Protein AF-Q2QRU5-F1 (afdb_monomer)

Secondary structure (DSSP, 8-state):
----------------------------------------GGGG--HHHH------TTS--HHHHHHHHHHHHTT-HHHHHHHT-TT--HHHHHHHHHHHHHHHHHHHHHHHHHHHHH---TTS-HHHHHHHHHHHHHHHHTTT----HHHHHHHHHHTS-GGGHHHHHHHHT-SS---HHHHHHHHHHHHHHHHHHHHHHHHHHHHHHHHHSS---EEEE-S-TTT-SHHHHHHHHHHTPEEEEPPTT-GGGGHHHHHHHHHHHHHHHHHHHHTT--GGGHHHHHHHH-

Radius of gyration: 35.75 Å; Cα contacts (8 Å, |Δi|>4): 164; chains: 1; bounding box: 103×83×97 Å

Solvent-accessible surface area (backbone atoms only — not comparable to full-atom values): 18119 Å² total; per-residue (Å²): 135,85,84,81,90,88,89,80,88,81,88,83,85,84,89,83,88,85,90,83,85,90,84,88,82,92,72,90,79,76,86,77,71,79,72,76,79,82,70,59,84,75,76,82,62,64,66,71,85,71,42,94,65,81,92,49,98,90,52,97,49,59,70,61,45,49,53,47,50,50,64,58,28,69,78,37,68,80,52,39,62,67,71,64,53,88,88,68,49,78,64,58,51,47,49,55,50,49,51,56,52,53,67,51,45,60,64,48,51,53,49,53,48,50,50,51,74,67,46,60,34,74,90,54,54,62,67,59,37,55,48,51,56,49,51,49,51,51,60,39,43,79,70,75,46,83,77,54,69,69,59,54,46,50,40,55,52,73,18,48,43,75,91,47,43,74,57,44,51,51,56,70,68,39,95,58,86,62,51,66,67,52,48,50,49,56,51,42,53,48,52,55,45,52,72,40,47,58,59,55,48,55,52,49,56,54,48,48,32,68,73,70,72,46,82,66,59,64,47,78,45,65,71,52,71,71,67,73,38,73,66,50,50,53,52,29,61,75,64,66,25,44,80,42,66,42,64,87,94,43,69,73,80,50,43,68,60,54,50,49,53,51,48,52,52,51,50,51,54,49,51,31,59,74,67,73,45,66,77,86,48,49,67,60,53,47,66,72,75,108

pLDDT: mean 72.09, std 20.19, range [23.02, 95.06]

Sequence (290 aa):
MSTGSTRFSMTSGSTASTSSGSSLTSAASTGESIGAIFVNPYAAINVKTHIPITLELKHPNFTKWKAFFISMCSKFDAILDIAMEPEQTSRDLWLAIDDLFHVTKEPRVIYLSHEFHSMTQGNLSIADYCHKVKTAVGALLDFSHPVPESQLILNLQSGLNPRFSSTADHIAGAPILSSFTSACNTLLLKELRIANDHKRLVESVAYDKTLFGLPIKCFQADNGTEFANQATNSFFASHITMLRLSCPYTSRQNGKAECMLRTINNSICTLLIQAYMPTSYQAEALATAT

Foldseek 3Di:
DDDDDDDDDDDYDDDDDDDDDDDDDDDDDDDDDPPDPPQPPCLPDDVCVQQVDDDDPVDPCVVVSLVSVCVVCVVPPVLVVLSPDPPDDPVSNVVVVVVVVVVNLVVSLVVLVVVLQPAACPPPQLVVSLVVNVVSQVVNVVSVDNDDQVSSLVSSLVRYDPLCVVVNVVCVPDPDNDGSVRSSVSSNVVVVCLVCVLVVVVVVQVVCCVVVVDHAAEDEDEPRVSCVDPSNVVVCVVSNYHYHYDDPPCCVVCVVVVVVVVVQLVVLVVVCVVVVHDCVCSVVSSVVVD

Nearest PDB structures (foldseek):
  6puw-assembly1_A-2  TM=6.884E-01  e=6.232E-02  Saccharolobus solfataricus P2
  8fnd-assembly1_G  TM=6.940E-01  e=7.245E-02  Homo sapiens
  8w2r-assembly1_I  TM=6.906E-01  e=7.245E-02  Human immunodeficiency virus 1
  8fnj-assembly1_G  TM=6.501E-01  e=5.927E-02  Homo sapiens
  6put-assembly1_A-2  TM=6.934E-01  e=1.030E-01  Saccharolobus solfataricus P2

InterPro domains:
  IPR001584 Integrase, catalytic core [PS50994] (144-290)
  IPR012337 Ribonuclease H-like superfamily [SSF53098] (209-289)
  IPR036397 Ribonuclease H superfamily [G3DSA:3.30.420.10] (174-290)

Structure (mmCIF, N/CA/C/O backbone):
data_AF-Q2QRU5-F1
#
_entry.id   AF-Q2QRU5-F1
#
loop_
_atom_site.group_PDB
_atom_site.id
_atom_site.type_symbol
_atom_site.label_atom_id
_atom_site.label_alt_id
_atom_site.label_comp_id
_atom_site.label_asym_id
_atom_site.label_entity_id
_atom_site.label_seq_id
_atom_site.pdbx_PDB_ins_code
_atom_site.Cartn_x
_atom_site.Cartn_y
_atom_site.Cartn_z
_atom_site.occupancy
_atom_site.B_iso_or_equiv
_atom_site.auth_seq_id
_atom_site.auth_comp_id
_atom_site.auth_asym_id
_atom_site.auth_atom_id
_atom_site.pdbx_PDB_model_num
ATOM 1 N N . MET A 1 1 ? 60.559 -52.818 42.172 1.00 41.16 1 MET A N 1
ATOM 2 C CA . MET A 1 1 ? 60.165 -51.721 43.084 1.00 41.16 1 MET A CA 1
ATOM 3 C C . MET A 1 1 ? 58.641 -51.811 43.192 1.00 41.16 1 MET A C 1
ATOM 5 O O . MET A 1 1 ? 57.978 -51.389 42.264 1.00 41.16 1 MET A O 1
ATOM 9 N N . SER A 1 2 ? 58.057 -52.692 44.021 1.00 25.56 2 SER A N 1
ATOM 10 C CA . SER A 1 2 ? 57.818 -52.549 45.481 1.00 25.56 2 SER A CA 1
ATOM 11 C C . SER A 1 2 ? 57.315 -51.134 45.793 1.00 25.56 2 SER A C 1
ATOM 13 O O . SER A 1 2 ? 58.065 -50.206 45.520 1.00 25.56 2 SER A O 1
ATOM 15 N N . THR A 1 3 ? 56.091 -50.861 46.248 1.00 33.59 3 THR A N 1
ATOM 16 C CA . THR A 1 3 ? 55.176 -51.500 47.225 1.00 33.59 3 THR A CA 1
ATOM 17 C C . THR A 1 3 ? 53.717 -51.109 46.857 1.00 33.59 3 THR A C 1
ATOM 19 O O . THR A 1 3 ? 53.518 -50.139 46.140 1.00 33.59 3 THR A O 1
ATOM 22 N N . GLY A 1 4 ? 52.611 -51.766 47.220 1.00 27.19 4 GLY A N 1
ATOM 23 C CA . GLY A 1 4 ? 52.344 -52.759 48.254 1.00 27.19 4 GLY A CA 1
ATOM 24 C C . GLY A 1 4 ? 51.490 -52.177 49.393 1.00 27.19 4 GLY A C 1
ATOM 25 O O . GLY A 1 4 ? 52.058 -51.554 50.277 1.00 27.19 4 GLY A O 1
ATOM 26 N N . SER A 1 5 ? 50.186 -52.513 49.403 1.00 26.44 5 SER A N 1
ATOM 27 C CA . SER A 1 5 ? 49.299 -52.664 50.586 1.00 26.44 5 SER A CA 1
ATOM 28 C C . SER A 1 5 ? 48.871 -51.387 51.357 1.00 26.44 5 SER A C 1
ATOM 30 O O . SER A 1 5 ? 49.668 -50.498 51.596 1.00 26.44 5 SER A O 1
ATOM 32 N N . THR A 1 6 ? 47.631 -51.210 51.839 1.00 29.94 6 THR A N 1
ATOM 33 C CA . THR A 1 6 ? 46.884 -52.149 52.697 1.00 29.94 6 THR A CA 1
ATOM 34 C C . THR A 1 6 ? 45.360 -51.906 52.683 1.00 29.94 6 THR A C 1
ATOM 36 O O . THR A 1 6 ? 44.866 -50.796 52.523 1.00 29.94 6 THR A O 1
ATOM 39 N N . ARG A 1 7 ? 44.664 -53.029 52.859 1.00 25.89 7 ARG A N 1
ATOM 40 C CA . ARG A 1 7 ? 43.236 -53.387 52.875 1.00 25.89 7 ARG A CA 1
ATOM 41 C C . ARG A 1 7 ? 42.553 -53.080 54.227 1.00 25.89 7 ARG A C 1
ATOM 43 O O . ARG A 1 7 ? 43.262 -52.954 55.213 1.00 25.89 7 ARG A O 1
ATOM 50 N N . PHE A 1 8 ? 41.211 -53.089 54.254 1.00 25.02 8 PHE A N 1
ATOM 51 C CA . PHE A 1 8 ? 40.267 -53.770 55.192 1.00 25.02 8 PHE A CA 1
ATOM 52 C C . PHE A 1 8 ? 38.938 -52.971 55.267 1.00 25.02 8 PHE A C 1
ATOM 54 O O . PHE A 1 8 ? 38.972 -51.780 55.535 1.00 25.02 8 PHE A O 1
ATOM 61 N N . SER A 1 9 ? 37.800 -53.496 54.766 1.00 23.83 9 SER A N 1
ATOM 62 C CA . SER A 1 9 ? 36.797 -54.367 55.448 1.00 23.83 9 SER A CA 1
ATOM 63 C C . SER A 1 9 ? 36.060 -53.617 56.577 1.00 23.83 9 SER A C 1
ATOM 65 O O . SER A 1 9 ? 36.695 -52.875 57.302 1.00 23.83 9 SER A O 1
ATOM 67 N N . MET A 1 10 ? 34.771 -53.760 56.883 1.00 23.97 10 MET A N 1
ATOM 68 C CA . MET A 1 10 ? 33.653 -54.591 56.435 1.00 23.97 10 MET A CA 1
ATOM 69 C C . MET A 1 10 ? 32.408 -54.094 57.227 1.00 23.97 10 MET A C 1
ATOM 71 O O . MET A 1 10 ? 32.563 -53.519 58.299 1.00 23.97 10 MET A O 1
ATOM 75 N N . THR A 1 11 ? 31.202 -54.447 56.762 1.00 24.47 11 THR A N 1
ATOM 76 C CA . THR A 1 11 ? 30.003 -54.817 57.564 1.00 24.47 11 THR A CA 1
ATOM 77 C C . THR A 1 11 ? 29.119 -53.783 58.307 1.00 24.47 11 THR A C 1
ATOM 79 O O . THR A 1 11 ? 29.564 -53.062 59.188 1.00 24.47 11 THR A O 1
ATOM 82 N N . SER A 1 12 ? 27.806 -53.937 58.037 1.00 25.47 12 SER A N 1
ATOM 83 C CA . SER A 1 12 ? 26.653 -53.945 58.971 1.00 25.47 12 SER A CA 1
ATOM 84 C C . SER A 1 12 ? 25.846 -52.669 59.260 1.00 25.47 12 SER A C 1
ATOM 86 O O . SER A 1 12 ? 26.307 -51.765 59.936 1.00 25.47 12 SER A O 1
ATOM 88 N N . GLY A 1 13 ? 24.546 -52.745 58.930 1.00 23.02 13 GLY A N 1
ATOM 89 C CA . GLY A 1 13 ? 23.510 -52.843 59.971 1.00 23.02 13 GLY A CA 1
ATOM 90 C C . GLY A 1 13 ? 22.699 -51.591 60.344 1.00 23.02 13 GLY A C 1
ATOM 91 O O . GLY A 1 13 ? 23.168 -50.745 61.085 1.00 23.02 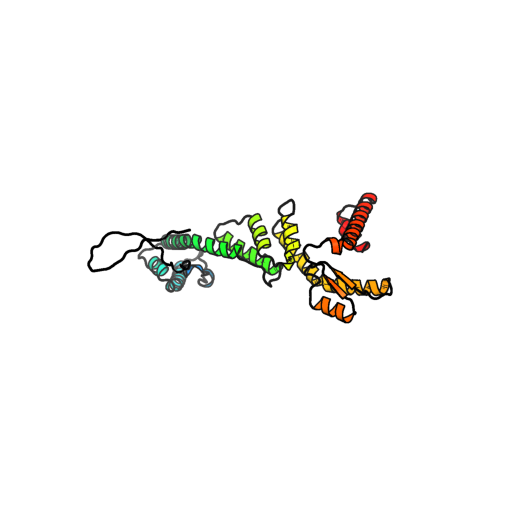13 GLY A O 1
ATOM 92 N N . SER A 1 14 ? 21.412 -51.639 59.974 1.00 24.41 14 SER A N 1
ATOM 93 C CA . SER A 1 14 ? 20.250 -51.365 60.845 1.00 24.41 14 SER A CA 1
ATOM 94 C C . SER A 1 14 ? 19.785 -49.925 61.170 1.00 24.41 14 SER A C 1
ATOM 96 O O . SER A 1 14 ? 20.397 -49.189 61.926 1.00 24.41 14 SER A O 1
ATOM 98 N N . THR A 1 15 ? 18.557 -49.660 60.694 1.00 25.19 15 THR A N 1
ATOM 99 C CA . THR A 1 15 ? 17.359 -49.135 61.402 1.00 25.19 15 THR A CA 1
ATOM 100 C C . THR A 1 15 ? 17.303 -47.731 62.039 1.00 25.19 15 THR A C 1
ATOM 102 O O . THR A 1 15 ? 18.061 -47.402 62.938 1.00 25.19 15 THR A O 1
ATOM 105 N N . ALA A 1 16 ? 16.176 -47.072 61.711 1.00 25.52 16 ALA A N 1
ATOM 106 C CA . ALA A 1 16 ? 15.299 -46.238 62.553 1.00 25.52 16 ALA A CA 1
ATOM 107 C C . ALA A 1 16 ? 15.548 -44.713 62.673 1.00 25.52 16 ALA A C 1
ATOM 109 O O . ALA A 1 16 ? 16.354 -44.233 63.456 1.00 25.52 16 ALA A O 1
ATOM 110 N N . SER A 1 17 ? 14.708 -43.979 61.923 1.00 25.20 17 SER A N 1
ATOM 111 C CA . SER A 1 17 ? 13.893 -42.807 62.312 1.00 25.20 17 SER A CA 1
ATOM 112 C C . SER A 1 17 ? 14.466 -41.734 63.249 1.00 25.20 17 SER A C 1
ATOM 114 O O . SER A 1 17 ? 14.562 -41.972 64.447 1.00 25.20 17 SER A O 1
ATOM 116 N N . THR A 1 18 ? 14.571 -40.484 62.774 1.00 26.27 18 THR A N 1
ATOM 117 C CA . THR A 1 18 ? 13.730 -39.356 63.250 1.00 26.27 18 THR A CA 1
ATOM 118 C C . THR A 1 18 ? 13.867 -38.118 62.352 1.00 26.27 18 THR A C 1
ATOM 120 O O . THR A 1 18 ? 14.904 -37.853 61.756 1.00 26.27 18 THR A O 1
ATOM 123 N N . SER A 1 19 ? 12.760 -37.393 62.243 1.00 27.14 19 SER A N 1
ATOM 124 C CA . SER A 1 19 ? 12.476 -36.167 61.492 1.00 27.14 19 SER A CA 1
ATOM 125 C C . SER A 1 19 ? 13.246 -34.919 61.944 1.00 27.14 19 SER A C 1
ATOM 127 O O . SER A 1 19 ? 13.401 -34.735 63.150 1.00 27.14 19 SER A O 1
ATOM 129 N N . SER A 1 20 ? 13.562 -34.002 61.010 1.00 27.55 20 SER A N 1
ATOM 130 C CA . SER A 1 20 ? 13.169 -32.565 61.031 1.00 27.55 20 SER A CA 1
ATOM 131 C C . SER A 1 20 ? 13.811 -31.737 59.893 1.00 27.55 20 SER A C 1
ATOM 133 O O . SER A 1 20 ? 15.022 -31.772 59.730 1.00 27.55 20 SER A O 1
ATOM 135 N N . GLY A 1 21 ? 12.982 -30.951 59.181 1.00 25.58 21 GLY A N 1
ATOM 136 C CA . GLY A 1 21 ? 13.304 -29.655 58.532 1.00 25.58 21 GLY A CA 1
ATOM 137 C C . GLY A 1 21 ? 14.176 -29.663 57.262 1.00 25.58 21 GLY A C 1
ATOM 138 O O . GLY A 1 21 ? 15.392 -29.704 57.345 1.00 25.58 21 GLY A O 1
ATOM 139 N N . SER A 1 22 ? 13.599 -29.707 56.053 1.00 26.59 22 SER A N 1
ATOM 140 C CA . SER A 1 22 ? 13.142 -28.562 55.224 1.00 26.59 22 SER A CA 1
ATOM 141 C C . SER A 1 22 ? 14.245 -27.819 54.447 1.00 26.59 22 SER A C 1
ATOM 143 O O . SER A 1 22 ? 14.970 -27.019 55.034 1.00 26.59 22 SER A O 1
ATOM 145 N N . SER A 1 23 ? 14.277 -27.968 53.111 1.00 24.92 23 SER A N 1
ATOM 146 C CA . SER A 1 23 ? 13.889 -26.894 52.164 1.00 24.92 23 SER A CA 1
ATOM 147 C C . SER A 1 23 ? 14.215 -27.214 50.691 1.00 24.92 23 SER A C 1
ATOM 149 O O . SER A 1 23 ? 15.372 -27.335 50.310 1.00 24.92 23 SER A O 1
ATOM 151 N N . LEU A 1 24 ? 13.140 -27.254 49.892 1.00 25.91 24 LEU A N 1
ATOM 152 C CA . LEU A 1 24 ? 12.974 -26.678 48.545 1.00 25.91 24 LEU A CA 1
ATOM 153 C C . LEU A 1 24 ? 13.863 -27.184 47.389 1.00 25.91 24 LEU A C 1
ATOM 155 O O . LEU A 1 24 ? 14.863 -26.571 47.026 1.00 25.91 24 LEU A O 1
ATOM 159 N N . THR A 1 25 ? 13.371 -28.216 46.696 1.00 26.38 25 THR A N 1
ATOM 160 C CA . THR A 1 25 ? 13.599 -28.438 45.260 1.00 26.38 25 THR A CA 1
ATOM 161 C C . THR A 1 25 ? 12.367 -27.976 44.474 1.00 26.38 25 THR A C 1
ATOM 163 O O . THR A 1 25 ? 11.233 -28.346 44.778 1.00 26.38 25 THR A O 1
ATOM 166 N N . SER A 1 26 ? 12.591 -27.112 43.486 1.00 29.50 26 SER A N 1
ATOM 167 C CA . SER A 1 26 ? 11.586 -26.506 42.612 1.00 29.50 26 SER A CA 1
ATOM 168 C C . SER A 1 26 ? 11.045 -27.519 41.601 1.00 29.50 26 SER A C 1
ATOM 170 O O . SER A 1 26 ? 11.736 -27.941 40.674 1.00 29.50 26 SER A O 1
ATOM 172 N N . ALA A 1 27 ? 9.784 -27.901 41.793 1.00 26.41 27 ALA A N 1
ATOM 173 C CA . ALA A 1 27 ? 8.993 -28.654 40.834 1.00 26.41 27 ALA A CA 1
ATOM 174 C C . ALA A 1 27 ? 8.295 -27.706 39.846 1.00 26.41 27 ALA A C 1
ATOM 176 O O . ALA A 1 27 ? 7.938 -26.578 40.180 1.00 26.41 27 ALA A O 1
ATOM 177 N N . ALA A 1 28 ? 8.125 -28.209 38.627 1.00 32.22 28 ALA A N 1
ATOM 178 C CA . ALA A 1 28 ? 7.493 -27.573 37.484 1.00 32.22 28 ALA A CA 1
ATOM 179 C C . ALA A 1 28 ? 6.176 -26.845 37.813 1.00 32.22 28 ALA A C 1
ATOM 181 O O . ALA A 1 28 ? 5.248 -27.446 38.352 1.00 32.22 28 ALA A O 1
ATOM 182 N N . SER A 1 29 ? 6.069 -25.582 37.393 1.00 28.03 29 SER A N 1
ATOM 183 C CA . SER A 1 29 ? 4.803 -24.854 37.313 1.00 28.03 29 SER A CA 1
ATOM 184 C C . SER A 1 29 ? 4.362 -24.754 35.853 1.00 28.03 29 SER A C 1
ATOM 186 O O . SER A 1 29 ? 4.960 -24.062 35.030 1.00 28.03 29 SER A O 1
ATOM 188 N N . THR A 1 30 ? 3.325 -25.533 35.569 1.00 29.25 30 THR A N 1
ATOM 189 C CA . THR A 1 30 ? 2.215 -25.255 34.654 1.00 29.25 30 THR A CA 1
ATOM 190 C C . THR A 1 30 ? 2.150 -23.826 34.119 1.00 29.25 30 THR A C 1
ATOM 192 O O . THR A 1 30 ? 2.153 -22.871 34.889 1.00 29.25 30 THR A O 1
ATOM 195 N N . GLY A 1 31 ? 2.014 -23.704 32.797 1.00 29.66 31 GLY A N 1
ATOM 196 C CA . GLY A 1 31 ? 1.685 -22.448 32.139 1.00 29.66 31 GLY A CA 1
ATOM 197 C C . GLY A 1 31 ? 0.374 -21.883 32.676 1.00 29.66 31 GLY A C 1
ATOM 198 O O . GLY A 1 31 ? -0.695 -22.448 32.447 1.00 29.66 31 GLY A O 1
ATOM 199 N N . GLU A 1 32 ? 0.474 -20.767 33.388 1.00 26.69 32 GLU A N 1
ATOM 200 C CA . GLU A 1 32 ? -0.651 -19.897 33.695 1.00 26.69 32 GLU A CA 1
ATOM 201 C C . GLU A 1 32 ? -1.162 -19.298 32.387 1.00 26.69 32 GLU A C 1
ATOM 203 O O . GLU A 1 32 ? -0.502 -18.489 31.732 1.00 26.69 32 GLU A O 1
ATOM 208 N N . SER A 1 33 ? -2.355 -19.735 31.981 1.00 29.84 33 SER A N 1
ATOM 209 C CA . SER A 1 33 ? -3.144 -19.031 30.985 1.00 29.84 33 SER A CA 1
ATOM 210 C C . SER A 1 33 ? -3.351 -17.608 31.489 1.00 29.84 33 SER A C 1
ATOM 212 O O . SER A 1 33 ? -3.988 -17.414 32.526 1.00 29.84 33 SER A O 1
ATOM 214 N N . ILE A 1 34 ? -2.822 -16.624 30.764 1.00 32.34 34 ILE A N 1
ATOM 215 C CA . ILE A 1 34 ? -3.176 -15.219 30.953 1.00 32.34 34 ILE A CA 1
ATOM 216 C C . ILE A 1 34 ? -4.704 -15.165 30.937 1.00 32.34 34 ILE A C 1
ATOM 218 O O . ILE A 1 34 ? -5.326 -15.538 29.940 1.00 32.34 34 ILE A O 1
ATOM 222 N N . GLY A 1 35 ? -5.291 -14.811 32.083 1.00 33.16 35 GLY A N 1
ATOM 223 C CA . GLY A 1 35 ? -6.732 -14.794 32.277 1.00 33.16 35 GLY A CA 1
ATOM 224 C C . GLY A 1 35 ? -7.388 -14.034 31.135 1.00 33.16 35 GLY A C 1
ATOM 225 O O . GLY A 1 35 ? -7.003 -12.904 30.835 1.00 33.16 35 GLY A O 1
ATOM 226 N N . ALA A 1 36 ? -8.350 -14.678 30.474 1.00 32.09 36 ALA A N 1
ATOM 227 C CA . ALA A 1 36 ? -9.195 -14.015 29.500 1.00 32.09 36 ALA A CA 1
ATOM 228 C C . ALA A 1 36 ? -9.752 -12.750 30.160 1.00 32.09 36 ALA A C 1
ATOM 230 O O . ALA A 1 36 ? -10.429 -12.834 31.186 1.00 32.09 36 ALA A O 1
ATOM 231 N N . ILE A 1 37 ? -9.418 -11.582 29.607 1.00 40.41 37 ILE A N 1
ATOM 232 C CA . ILE A 1 37 ? -9.989 -10.307 30.036 1.00 40.41 37 ILE A CA 1
ATOM 233 C C . ILE A 1 37 ? -11.503 -10.489 29.947 1.00 40.41 37 ILE A C 1
ATOM 235 O O . ILE A 1 37 ? -12.040 -10.685 28.857 1.00 40.41 37 ILE A O 1
ATOM 239 N N . PHE A 1 38 ? -12.182 -10.505 31.096 1.00 40.50 38 PHE A N 1
ATOM 240 C CA . PHE A 1 38 ? -13.634 -10.597 31.154 1.00 40.50 38 PHE A CA 1
ATOM 241 C C . PHE A 1 38 ? -14.197 -9.284 30.610 1.00 40.50 38 PHE A C 1
ATOM 243 O O . PHE A 1 38 ? -14.379 -8.301 31.327 1.00 40.50 38 PHE A O 1
ATOM 250 N N . VAL A 1 39 ? -14.394 -9.245 29.295 1.00 43.59 39 VAL A N 1
ATOM 251 C CA . VAL A 1 39 ? -15.076 -8.152 28.619 1.00 43.59 39 VAL A CA 1
ATOM 252 C C . VAL A 1 39 ? -16.552 -8.302 28.953 1.00 43.59 39 VAL A C 1
ATOM 254 O O . VAL A 1 39 ? -17.198 -9.272 28.562 1.00 43.59 39 VAL A O 1
ATOM 257 N N . ASN A 1 40 ? -17.071 -7.349 29.718 1.00 51.72 40 ASN A N 1
ATOM 258 C CA . ASN A 1 40 ? -18.463 -7.345 30.137 1.00 51.72 40 ASN A CA 1
ATOM 259 C C . ASN A 1 40 ? -19.382 -7.435 28.895 1.00 51.72 40 ASN A C 1
ATOM 261 O O . ASN A 1 40 ? -19.178 -6.641 27.977 1.00 51.72 40 ASN A O 1
ATOM 265 N N . PRO A 1 41 ? -20.365 -8.356 28.796 1.00 53.28 41 PRO A N 1
ATOM 266 C CA . PRO A 1 41 ? -21.116 -8.628 27.557 1.00 53.28 41 PRO A CA 1
ATOM 267 C C . PRO A 1 41 ? -21.843 -7.415 26.952 1.00 53.28 41 PRO A C 1
ATOM 269 O O . PRO A 1 41 ? -22.105 -7.378 25.751 1.00 53.28 41 PRO A O 1
ATOM 272 N N . TYR A 1 42 ? -22.111 -6.381 27.747 1.00 56.09 42 TYR A N 1
ATOM 273 C CA . TYR A 1 42 ? -22.665 -5.104 27.287 1.00 56.09 42 TYR A CA 1
ATOM 274 C C . TYR A 1 42 ? -21.644 -4.198 26.565 1.00 56.09 42 TYR A C 1
ATOM 276 O O . TYR A 1 42 ? -22.016 -3.165 26.003 1.00 56.09 42 TYR A O 1
ATOM 284 N N . ALA A 1 43 ? -20.360 -4.576 26.535 1.00 50.16 43 ALA A N 1
ATOM 285 C CA . ALA A 1 43 ? -19.272 -3.836 25.896 1.00 50.16 43 ALA A CA 1
ATOM 286 C C . ALA A 1 43 ? -19.383 -3.749 24.363 1.00 50.16 43 ALA A C 1
ATOM 288 O O . ALA A 1 43 ? -18.922 -2.776 23.770 1.00 50.16 43 ALA A O 1
ATOM 289 N N . ALA A 1 44 ? -20.018 -4.740 23.731 1.00 52.62 44 ALA A N 1
ATOM 290 C CA . ALA A 1 44 ? -20.079 -4.896 22.274 1.00 52.62 44 ALA A CA 1
ATOM 291 C C . ALA A 1 44 ? -21.368 -4.346 21.628 1.00 52.62 44 ALA A C 1
ATOM 293 O O . ALA A 1 44 ? -21.588 -4.527 20.431 1.00 52.62 44 ALA A O 1
ATOM 294 N N . ILE A 1 45 ? -22.253 -3.709 22.402 1.00 58.19 45 ILE A N 1
ATOM 295 C CA . ILE A 1 45 ? -23.622 -3.413 21.958 1.00 58.19 45 ILE A CA 1
ATOM 296 C C . ILE A 1 45 ? -23.757 -1.955 21.547 1.00 58.19 45 ILE A C 1
ATOM 298 O O . ILE A 1 45 ? -23.521 -1.037 22.334 1.00 58.19 45 ILE A O 1
ATOM 302 N N . ASN A 1 46 ? -24.213 -1.744 20.314 1.00 58.31 46 ASN A N 1
ATOM 303 C CA . ASN A 1 46 ? -24.598 -0.429 19.832 1.00 58.31 46 ASN A CA 1
ATOM 304 C C . ASN A 1 46 ? -26.034 -0.116 20.282 1.00 58.31 46 ASN A C 1
ATOM 306 O O . ASN A 1 46 ? -27.009 -0.579 19.700 1.00 58.31 46 ASN A O 1
ATOM 310 N N . VAL A 1 47 ? -26.184 0.687 21.333 1.00 58.16 47 VAL A N 1
ATOM 311 C CA . VAL A 1 47 ? -27.495 1.035 21.918 1.00 58.16 47 VAL A CA 1
ATOM 312 C C . VAL A 1 47 ? -28.446 1.667 20.880 1.00 58.16 47 VAL A C 1
ATOM 314 O O . VAL A 1 47 ? -29.658 1.444 20.929 1.00 58.16 47 VAL A O 1
ATOM 317 N N . LYS A 1 48 ? -27.909 2.378 19.874 1.00 55.59 48 LYS A N 1
ATOM 318 C CA . LYS A 1 48 ? -28.686 3.016 18.792 1.00 55.59 48 LYS A CA 1
ATOM 319 C C . LYS A 1 48 ? -29.370 2.026 17.849 1.00 55.59 48 LYS A C 1
ATOM 321 O O . LYS A 1 48 ? -30.391 2.377 17.268 1.00 55.59 48 LYS A O 1
ATOM 326 N N . THR A 1 49 ? -28.848 0.811 17.680 1.00 60.16 49 THR A N 1
ATOM 327 C CA . THR A 1 49 ? -29.501 -0.199 16.824 1.00 60.16 49 THR A CA 1
ATOM 328 C C . THR A 1 49 ? -30.692 -0.855 17.513 1.00 60.16 49 THR A C 1
ATOM 330 O O . THR A 1 49 ? -31.521 -1.469 16.848 1.00 60.16 49 THR A O 1
ATOM 333 N N . HIS A 1 50 ? -30.793 -0.722 18.837 1.00 53.22 50 HIS A N 1
ATOM 334 C CA . HIS A 1 50 ? -31.816 -1.382 19.642 1.00 53.22 50 HIS A CA 1
ATOM 335 C C . HIS A 1 50 ? -32.889 -0.432 20.185 1.00 53.22 50 HIS A C 1
ATOM 337 O O . HIS A 1 50 ? -33.976 -0.901 20.514 1.00 53.22 50 HIS A O 1
ATOM 343 N N . ILE A 1 51 ? -32.636 0.882 20.242 1.00 61.59 51 ILE A N 1
ATOM 344 C CA . ILE A 1 51 ? -33.651 1.875 20.620 1.00 61.59 51 ILE A CA 1
ATOM 345 C C . ILE A 1 51 ? -33.927 2.812 19.439 1.00 61.59 51 ILE A C 1
ATOM 347 O O . ILE A 1 51 ? -33.137 3.719 19.183 1.00 61.59 51 ILE A O 1
ATOM 351 N N . PRO A 1 52 ? -35.068 2.651 18.744 1.00 57.38 52 PRO A N 1
ATOM 352 C CA . PRO A 1 52 ? -35.430 3.478 17.590 1.00 57.38 52 PRO A CA 1
ATOM 353 C C . PRO A 1 52 ? -35.974 4.868 17.970 1.00 57.38 52 PRO A C 1
ATOM 355 O O . PRO A 1 52 ? -36.413 5.614 17.099 1.00 57.38 52 PRO A O 1
ATOM 358 N N . ILE A 1 53 ? -35.990 5.219 19.260 1.00 62.41 53 ILE A N 1
ATOM 359 C CA . ILE A 1 53 ? -36.554 6.475 19.766 1.00 62.41 53 ILE A CA 1
ATOM 360 C C . ILE A 1 53 ? -35.425 7.366 20.275 1.00 62.41 53 ILE A C 1
ATOM 362 O O . ILE A 1 53 ? -34.748 7.036 21.247 1.00 62.41 53 ILE A O 1
ATOM 366 N N . THR A 1 54 ? -35.257 8.529 19.656 1.00 61.00 54 THR A N 1
ATOM 367 C CA . THR A 1 54 ? -34.362 9.579 20.148 1.00 61.00 54 THR A CA 1
ATOM 368 C C . THR A 1 54 ? -35.086 10.374 21.236 1.00 61.00 54 THR A C 1
ATOM 370 O O . THR A 1 54 ? -36.214 10.824 21.032 1.00 61.00 54 THR A O 1
ATOM 373 N N . LEU A 1 55 ? -34.473 10.526 22.412 1.00 58.12 55 LEU A N 1
ATOM 374 C CA . LEU A 1 55 ? -35.016 11.367 23.482 1.00 58.12 55 LEU A CA 1
ATOM 375 C C . LEU A 1 55 ? -35.010 12.835 23.032 1.00 58.12 55 LEU A C 1
ATOM 377 O O . LEU A 1 55 ? -33.950 13.421 22.834 1.00 58.12 55 LEU A O 1
ATOM 381 N N . GLU A 1 56 ? -36.192 13.433 22.886 1.00 57.72 56 GLU A N 1
ATOM 382 C CA . GLU A 1 56 ? -36.361 14.856 22.583 1.00 57.72 56 GLU A CA 1
ATOM 383 C C . GLU A 1 56 ? -37.008 15.583 23.763 1.00 57.72 56 GLU A C 1
ATOM 385 O O . GLU A 1 56 ? -38.001 15.117 24.315 1.00 57.72 56 GLU A O 1
ATOM 390 N N . LEU A 1 57 ? -36.510 16.778 24.103 1.00 55.50 57 LEU A N 1
ATOM 391 C CA . LEU A 1 57 ? -37.086 17.614 25.168 1.00 55.50 57 LEU A CA 1
ATOM 392 C C . LEU A 1 57 ? -38.499 18.147 24.851 1.00 55.50 57 LEU A C 1
ATOM 394 O O . LEU A 1 57 ? -39.187 18.618 25.750 1.00 55.50 57 LEU A O 1
ATOM 398 N N . LYS A 1 58 ? -38.935 18.101 23.584 1.00 53.56 58 LYS A N 1
ATOM 399 C CA . LYS A 1 58 ? -40.211 18.680 23.123 1.00 53.56 58 LYS A CA 1
ATOM 400 C C . LYS A 1 58 ? -41.420 17.761 23.313 1.00 53.56 58 LYS A C 1
ATOM 402 O O . LYS A 1 58 ? -42.541 18.254 23.377 1.00 53.56 58 LYS A O 1
ATOM 407 N N . HIS A 1 59 ? -41.207 16.448 23.393 1.00 58.28 59 HIS A N 1
ATOM 408 C CA . HIS A 1 59 ? -42.272 15.457 23.530 1.00 58.28 59 HIS A CA 1
ATOM 409 C C . HIS A 1 59 ? -41.966 14.540 24.719 1.00 58.28 59 HIS A C 1
ATOM 411 O O . HIS A 1 59 ? -40.863 13.995 24.776 1.00 58.28 59 HIS A O 1
ATOM 417 N N . PRO A 1 60 ? -42.914 14.297 25.645 1.00 63.53 60 PRO A N 1
ATOM 418 C CA . PRO A 1 60 ? -42.725 13.364 26.754 1.00 63.53 60 PRO A CA 1
ATOM 419 C C . PRO A 1 60 ? -42.740 11.911 26.246 1.00 63.53 60 PRO A C 1
ATOM 421 O O . PRO A 1 60 ? -43.686 11.154 26.446 1.00 63.53 60 PRO A O 1
ATOM 424 N N . ASN A 1 61 ? -41.664 11.510 25.568 1.00 71.81 61 ASN A N 1
ATOM 425 C CA . ASN A 1 61 ? -41.454 10.164 25.035 1.00 71.81 61 ASN A CA 1
ATOM 426 C C . ASN A 1 61 ? -40.629 9.283 25.986 1.00 71.81 61 ASN A C 1
ATOM 428 O O . ASN A 1 61 ? -40.347 8.130 25.662 1.00 71.81 61 ASN A O 1
ATOM 432 N N . PHE A 1 62 ? -40.280 9.804 27.168 1.00 68.62 62 PHE A N 1
ATOM 433 C CA . PHE A 1 62 ? -39.468 9.109 28.165 1.00 68.62 62 PHE A CA 1
ATOM 434 C C . PHE A 1 62 ? -40.083 7.775 28.588 1.00 68.62 62 PHE A C 1
ATOM 436 O O . PHE A 1 62 ? -39.369 6.788 28.649 1.00 68.62 62 PHE A O 1
ATOM 443 N N . THR A 1 63 ? -41.399 7.693 28.796 1.00 69.62 63 THR A N 1
ATOM 444 C CA . THR A 1 63 ? -42.052 6.438 29.209 1.00 6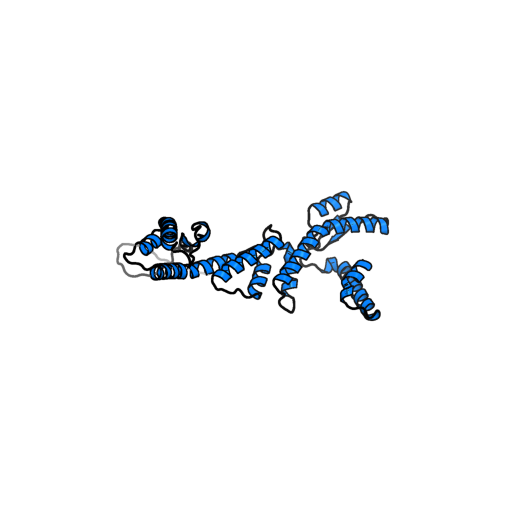9.62 63 THR A CA 1
ATOM 445 C C . THR A 1 63 ? -41.923 5.344 28.148 1.00 69.62 63 THR A C 1
ATOM 447 O O . THR A 1 63 ? -41.649 4.191 28.473 1.00 69.62 63 THR A O 1
ATOM 450 N N . LYS A 1 64 ? -42.057 5.707 26.864 1.00 72.38 64 LYS A N 1
ATOM 451 C CA . LYS A 1 64 ? -41.873 4.774 25.742 1.00 72.38 64 LYS A CA 1
ATOM 452 C C . LYS A 1 64 ? -40.405 4.373 25.616 1.00 72.38 64 LYS A C 1
ATOM 454 O O . LYS A 1 64 ? -40.102 3.190 25.527 1.00 72.38 64 LYS A O 1
ATOM 459 N N . TRP A 1 65 ? -39.499 5.350 25.666 1.00 75.12 65 TRP A N 1
ATOM 460 C CA . TRP A 1 65 ? -38.056 5.121 25.623 1.00 75.12 65 TRP A CA 1
ATOM 461 C C . TRP A 1 65 ? -37.577 4.231 26.778 1.00 75.12 65 TRP A C 1
ATOM 463 O O . TRP A 1 65 ? -36.871 3.260 26.534 1.00 75.12 65 TRP A O 1
ATOM 473 N N . LYS A 1 66 ? -38.034 4.496 28.009 1.00 71.44 66 LYS A N 1
ATOM 474 C CA . LYS A 1 66 ? -37.733 3.717 29.217 1.00 71.44 66 LYS A CA 1
ATOM 475 C C . LYS A 1 66 ? -38.195 2.269 29.062 1.00 71.44 66 LYS A C 1
ATOM 477 O O . LYS A 1 66 ? -37.431 1.371 29.386 1.00 71.44 66 LYS A O 1
ATOM 482 N N . ALA A 1 67 ? -39.383 2.022 28.506 1.00 71.12 67 ALA A N 1
ATOM 483 C CA . ALA A 1 67 ? -39.858 0.660 28.248 1.00 71.12 67 ALA A CA 1
ATOM 484 C C . ALA A 1 67 ? -38.967 -0.099 27.242 1.00 71.12 67 ALA A C 1
ATOM 486 O O . ALA A 1 67 ? -38.607 -1.250 27.490 1.00 71.12 67 ALA A O 1
ATOM 487 N N . PHE A 1 68 ? -38.553 0.544 26.143 1.00 70.25 68 PHE A N 1
ATOM 488 C CA . PHE A 1 68 ? -37.636 -0.067 25.170 1.00 70.25 68 PHE A CA 1
ATOM 489 C C . PHE A 1 68 ? -36.219 -0.259 25.727 1.00 70.25 68 PHE A C 1
ATOM 491 O O . PHE A 1 68 ? -35.602 -1.293 25.479 1.00 70.25 68 PHE A O 1
ATOM 498 N N . PHE A 1 69 ? -35.718 0.701 26.508 1.00 70.88 69 PHE A N 1
ATOM 499 C CA . PHE A 1 69 ? -34.421 0.610 27.175 1.00 70.88 69 PHE A CA 1
ATOM 500 C C . PHE A 1 69 ? -34.413 -0.533 28.197 1.00 70.88 69 PHE A C 1
ATOM 502 O O . PHE A 1 69 ? -33.539 -1.390 28.125 1.00 70.88 69 PHE A O 1
ATOM 509 N N . ILE A 1 70 ? -35.427 -0.630 29.065 1.00 69.69 70 ILE A N 1
ATOM 510 C CA . ILE A 1 70 ? -35.574 -1.735 30.029 1.00 69.69 70 ILE A CA 1
ATOM 511 C C . ILE A 1 70 ? -35.698 -3.080 29.307 1.00 69.69 70 ILE A C 1
ATOM 513 O O . ILE A 1 70 ? -35.052 -4.040 29.706 1.00 69.69 70 ILE A O 1
ATOM 517 N N . SER A 1 71 ? -36.451 -3.154 28.207 1.00 71.25 71 SER A N 1
ATOM 518 C CA . SER A 1 71 ? -36.551 -4.382 27.406 1.00 71.25 71 SER A CA 1
ATOM 519 C C . SER A 1 71 ? -35.239 -4.772 26.709 1.00 71.25 71 SER A C 1
ATOM 521 O O . SER A 1 71 ? -35.044 -5.947 26.403 1.00 71.25 71 SER A O 1
ATOM 523 N N . MET A 1 72 ? -34.344 -3.823 26.418 1.00 67.62 72 MET A N 1
ATOM 524 C CA . MET A 1 72 ? -32.982 -4.144 25.977 1.00 67.62 72 MET A CA 1
ATOM 525 C C . MET A 1 72 ? -32.146 -4.647 27.157 1.00 67.62 72 MET A C 1
ATOM 527 O O . MET A 1 72 ? -31.423 -5.635 27.035 1.00 67.62 72 MET A O 1
ATOM 531 N N . CYS A 1 73 ? -32.270 -3.966 28.294 1.00 62.88 73 CYS A N 1
ATOM 532 C CA . CYS A 1 73 ? -31.521 -4.222 29.515 1.00 62.88 73 CYS A CA 1
ATOM 533 C C . CYS A 1 73 ? -31.945 -5.506 30.223 1.00 62.88 73 CYS A C 1
ATOM 535 O O . CYS A 1 73 ? -31.134 -6.081 30.925 1.00 62.88 73 CYS A O 1
ATOM 537 N N . SER A 1 74 ? -33.141 -6.041 29.968 1.00 62.91 74 SER A N 1
ATOM 538 C CA . SER A 1 74 ? -33.561 -7.360 30.461 1.00 62.91 74 SER A CA 1
ATOM 539 C C . SER A 1 74 ? -32.729 -8.514 29.894 1.00 62.91 74 SER A C 1
ATOM 541 O O . SER A 1 74 ? -32.881 -9.652 30.322 1.00 62.91 74 SER A O 1
ATOM 543 N N . LYS A 1 75 ? -31.861 -8.247 28.910 1.00 61.88 75 LYS A N 1
ATOM 544 C CA . LYS A 1 75 ? -30.830 -9.189 28.456 1.00 61.88 75 LYS A CA 1
ATOM 545 C C . LYS A 1 75 ? -29.559 -9.147 29.321 1.00 61.88 75 LYS A C 1
ATOM 547 O O . LYS A 1 75 ? -28.677 -9.975 29.116 1.00 61.88 75 LYS A O 1
ATOM 552 N N . PHE A 1 76 ? -29.462 -8.197 30.253 1.00 62.19 76 PHE A N 1
ATOM 553 C CA . PHE A 1 76 ? -28.304 -7.918 31.101 1.00 62.19 76 PHE A CA 1
ATOM 554 C C . PHE A 1 76 ? -28.766 -7.658 32.543 1.00 62.19 76 PHE A C 1
ATOM 556 O O . PHE A 1 76 ? -29.093 -6.524 32.889 1.00 62.19 76 PHE A O 1
ATOM 563 N N . ASP A 1 77 ? -28.759 -8.696 33.387 1.00 58.41 77 ASP A N 1
ATOM 564 C CA . ASP A 1 77 ? -29.205 -8.640 34.798 1.00 58.41 77 ASP A CA 1
ATOM 565 C C . ASP A 1 77 ? -28.676 -7.408 35.555 1.00 58.41 77 ASP A C 1
ATOM 567 O O . ASP A 1 77 ? -29.430 -6.723 36.237 1.00 58.41 77 ASP A O 1
ATOM 571 N N . ALA A 1 78 ? -27.408 -7.041 35.336 1.00 60.72 78 ALA A N 1
ATOM 572 C CA . ALA A 1 78 ? -26.769 -5.900 35.995 1.00 60.72 78 ALA A CA 1
ATOM 573 C C . ALA A 1 78 ? -27.421 -4.533 35.703 1.00 60.72 78 ALA A C 1
ATOM 575 O O . ALA A 1 78 ? -27.313 -3.618 36.514 1.00 60.72 78 ALA A O 1
ATOM 576 N N . ILE A 1 79 ? -28.075 -4.362 34.548 1.00 62.12 79 ILE A N 1
ATOM 577 C CA . ILE A 1 79 ? -28.758 -3.107 34.191 1.00 62.12 79 ILE A CA 1
ATOM 578 C C . ILE A 1 79 ? -30.227 -3.144 34.640 1.00 62.12 79 ILE A C 1
ATOM 580 O O . ILE A 1 79 ? -30.824 -2.099 34.901 1.00 62.12 79 ILE A O 1
ATOM 584 N N . LEU A 1 80 ? -30.810 -4.342 34.749 1.00 61.56 80 LEU A N 1
ATOM 585 C CA . LEU A 1 80 ? -32.177 -4.536 35.225 1.00 61.56 80 LEU A CA 1
ATOM 586 C C . LEU A 1 80 ? -32.311 -4.141 36.701 1.00 61.56 80 LEU A C 1
ATOM 588 O O . LEU A 1 80 ? -33.251 -3.424 37.040 1.00 61.56 80 LEU A O 1
ATOM 592 N N . ASP A 1 81 ? -31.336 -4.515 37.532 1.00 62.62 81 ASP A N 1
ATOM 593 C CA . ASP A 1 81 ? -31.303 -4.162 38.958 1.00 62.62 81 ASP A CA 1
ATOM 594 C C . ASP A 1 81 ? -31.246 -2.641 39.171 1.00 62.62 81 ASP A C 1
ATOM 596 O O . ASP A 1 81 ? -31.985 -2.096 39.990 1.00 62.62 81 ASP A O 1
ATOM 600 N N . ILE A 1 82 ? -30.451 -1.933 38.360 1.00 62.78 82 ILE A N 1
ATOM 601 C CA . ILE A 1 82 ? -30.347 -0.464 38.397 1.00 62.78 82 ILE A CA 1
ATOM 602 C C . ILE A 1 82 ? -31.647 0.195 37.914 1.00 62.78 82 ILE A C 1
ATOM 604 O O . ILE A 1 82 ? -32.030 1.248 38.412 1.00 62.78 82 ILE A O 1
ATOM 608 N N . ALA A 1 83 ? -32.343 -0.404 36.945 1.00 60.28 83 ALA A N 1
ATOM 609 C CA . ALA A 1 83 ? -33.562 0.161 36.365 1.00 60.28 83 ALA A CA 1
ATOM 610 C C . ALA A 1 83 ? -34.842 -0.117 37.181 1.00 60.28 83 ALA A C 1
ATOM 612 O O . ALA A 1 83 ? -35.882 0.496 36.901 1.00 60.28 83 ALA A O 1
ATOM 613 N N . MET A 1 84 ? -34.789 -1.046 38.142 1.00 61.16 84 MET A N 1
ATOM 614 C CA . MET A 1 84 ? -35.926 -1.485 38.960 1.00 61.16 84 MET A CA 1
ATOM 615 C C . MET A 1 84 ? -36.036 -0.796 40.331 1.00 61.16 84 MET A C 1
ATOM 617 O O . MET A 1 84 ? -36.989 -1.078 41.060 1.00 61.16 84 MET A O 1
ATOM 621 N N . GLU A 1 85 ? -35.139 0.135 40.674 1.00 65.38 85 GLU A N 1
ATOM 622 C CA . GLU A 1 85 ? -35.236 0.893 41.929 1.00 65.38 85 GLU A CA 1
ATOM 623 C C . GLU A 1 85 ? -36.542 1.718 42.019 1.00 65.38 85 GLU A C 1
ATOM 625 O O . GLU A 1 85 ? -36.892 2.452 41.081 1.00 65.38 85 GLU A O 1
ATOM 630 N N . PRO A 1 86 ? -37.285 1.628 43.141 1.00 51.75 86 PRO A N 1
ATOM 631 C CA . PRO A 1 86 ? -38.495 2.414 43.343 1.00 51.75 86 PRO A CA 1
ATOM 632 C C . PRO A 1 86 ? -38.146 3.904 43.509 1.00 51.75 86 PRO A C 1
ATOM 634 O O . PRO A 1 86 ? -37.244 4.253 44.258 1.00 51.75 86 PRO A O 1
ATOM 637 N N . GLU A 1 87 ? -38.889 4.774 42.814 1.00 54.75 87 GLU A N 1
ATOM 638 C CA . GLU A 1 87 ? -38.775 6.252 42.836 1.00 54.75 87 GLU A CA 1
ATOM 639 C C . GLU A 1 87 ? -37.602 6.905 42.067 1.00 54.75 87 GLU A C 1
ATOM 641 O O . GLU A 1 87 ? -37.284 8.070 42.294 1.00 54.75 87 GLU A O 1
ATOM 646 N N . GLN A 1 88 ? -37.006 6.241 41.071 1.00 62.25 88 GLN A N 1
ATOM 647 C CA . GLN A 1 88 ? -35.976 6.888 40.240 1.00 62.25 88 GLN A CA 1
ATOM 648 C C . GLN A 1 88 ? -36.510 8.013 39.336 1.00 62.25 88 GLN A C 1
ATOM 650 O O . GLN A 1 88 ? -37.387 7.806 38.483 1.00 62.25 88 GLN A O 1
ATOM 655 N N . THR A 1 89 ? -35.886 9.192 39.431 1.00 66.81 89 THR A N 1
ATOM 656 C CA . THR A 1 89 ? -36.044 10.255 38.432 1.00 66.81 89 THR A CA 1
ATOM 657 C C . THR A 1 89 ? -35.264 9.923 37.156 1.00 66.81 89 THR A C 1
ATOM 659 O O . THR A 1 89 ? -34.292 9.167 37.162 1.00 66.81 89 THR A O 1
ATOM 662 N N . SER A 1 90 ? -35.656 10.511 36.020 1.00 66.31 90 SER A N 1
ATOM 663 C CA . SER A 1 90 ? -34.953 10.321 34.740 1.00 66.31 90 SER A CA 1
ATOM 664 C C . SER A 1 90 ? -33.475 10.720 34.794 1.00 66.31 90 SER A C 1
ATOM 666 O O . SER A 1 90 ? -32.678 10.212 34.010 1.00 66.31 90 SER A O 1
ATOM 668 N N . ARG A 1 91 ? -33.114 11.632 35.707 1.00 68.38 91 ARG A N 1
ATOM 669 C CA . ARG A 1 91 ? -31.741 12.095 35.912 1.00 68.38 91 ARG A CA 1
ATOM 670 C C . ARG A 1 91 ? -30.915 11.085 36.705 1.00 68.38 91 ARG A C 1
ATOM 672 O O . ARG A 1 91 ? -29.784 10.830 36.313 1.00 68.38 91 ARG A O 1
ATOM 679 N N . ASP A 1 92 ? -31.478 10.500 37.756 1.00 70.56 92 ASP A N 1
ATOM 680 C CA . ASP A 1 92 ? -30.770 9.522 38.594 1.00 70.56 92 ASP A CA 1
ATOM 681 C C . ASP A 1 92 ? -30.535 8.215 37.833 1.00 70.56 92 ASP A C 1
ATOM 683 O O . ASP A 1 92 ? -29.421 7.697 37.825 1.00 70.56 92 ASP A O 1
ATOM 687 N N . LEU A 1 93 ? -31.540 7.765 37.068 1.00 71.00 93 LEU A N 1
ATOM 688 C CA . LEU A 1 93 ? -31.390 6.641 36.143 1.00 71.00 93 LEU A CA 1
ATOM 689 C C . LEU A 1 93 ? -30.290 6.921 35.103 1.00 71.00 93 LEU A C 1
ATOM 691 O O . LEU A 1 93 ? -29.471 6.053 34.825 1.00 71.00 93 LEU A O 1
ATOM 695 N N . TRP A 1 94 ? -30.245 8.134 34.536 1.00 71.56 94 TRP A N 1
ATOM 696 C CA . TRP A 1 94 ? -29.203 8.508 33.574 1.00 71.56 94 TRP A CA 1
ATOM 697 C C . TRP A 1 94 ? -27.807 8.533 34.200 1.00 71.56 94 TRP A C 1
ATOM 699 O O . TRP A 1 94 ? -26.869 8.078 33.560 1.00 71.56 94 TRP A O 1
ATOM 709 N N . LEU A 1 95 ? -27.661 9.029 35.431 1.00 72.81 95 LEU A N 1
ATOM 710 C CA . LEU A 1 95 ? -26.375 9.058 36.132 1.00 72.81 95 LEU A CA 1
ATOM 711 C C . LEU A 1 95 ? -25.884 7.652 36.490 1.00 72.81 95 LEU A C 1
ATOM 713 O O . LEU A 1 95 ? -24.715 7.365 36.275 1.00 72.81 95 LEU A O 1
ATOM 717 N N . ALA A 1 96 ? -26.762 6.765 36.965 1.00 71.19 96 ALA A N 1
ATOM 718 C CA . ALA A 1 96 ? -26.396 5.379 37.266 1.00 71.19 96 ALA A CA 1
ATOM 719 C C . ALA A 1 96 ? -26.009 4.598 35.998 1.00 71.19 96 ALA A C 1
ATOM 721 O O . ALA A 1 96 ? -25.050 3.826 35.994 1.00 71.19 96 ALA A O 1
ATOM 722 N N . ILE A 1 97 ? -26.726 4.843 34.896 1.00 71.00 97 ILE A N 1
ATOM 723 C CA . ILE A 1 97 ? -26.368 4.323 33.574 1.00 71.00 97 ILE A CA 1
ATOM 724 C C . ILE A 1 97 ? -25.020 4.902 33.130 1.00 71.00 97 ILE A C 1
ATOM 726 O O . ILE A 1 97 ? -24.146 4.141 32.725 1.00 71.00 97 ILE A O 1
ATOM 730 N N . ASP A 1 98 ? -24.830 6.220 33.202 1.00 69.81 98 ASP A N 1
ATOM 731 C CA . ASP A 1 98 ? -23.592 6.868 32.766 1.00 69.81 98 ASP A CA 1
ATOM 732 C C . ASP A 1 98 ? -22.391 6.385 33.576 1.00 69.81 98 ASP A C 1
ATOM 734 O O . ASP A 1 98 ? -21.373 6.093 32.963 1.00 69.81 98 ASP A O 1
ATOM 738 N N . ASP A 1 99 ? -22.522 6.195 34.892 1.00 70.06 99 ASP A N 1
ATOM 739 C CA . ASP A 1 99 ? -21.463 5.679 35.768 1.00 70.06 99 ASP A CA 1
ATOM 740 C C . ASP A 1 99 ? -21.121 4.214 35.447 1.00 70.06 99 ASP A C 1
ATOM 742 O O . ASP A 1 99 ? -19.952 3.864 35.254 1.00 70.06 99 ASP A O 1
ATOM 746 N N . LEU A 1 100 ? -22.138 3.367 35.232 1.00 68.44 100 LEU A N 1
ATOM 747 C CA . LEU A 1 100 ? -21.940 1.991 34.768 1.00 68.44 100 LEU A CA 1
ATOM 748 C C . LEU A 1 100 ? -21.215 1.961 33.416 1.00 68.44 100 LEU A C 1
ATOM 750 O O . LEU A 1 100 ? -20.256 1.206 33.230 1.00 68.44 100 LEU A O 1
ATOM 754 N N . PHE A 1 101 ? -21.642 2.795 32.466 1.00 64.62 101 PHE A N 1
ATOM 755 C CA . PHE A 1 101 ? -20.975 2.897 31.175 1.00 64.62 101 PHE A CA 1
ATOM 756 C C . PHE A 1 101 ? -19.577 3.502 31.324 1.00 64.62 101 PHE A C 1
ATOM 758 O O . PHE A 1 101 ? -18.677 3.014 30.644 1.00 64.62 101 PHE A O 1
ATOM 765 N N . HIS A 1 102 ? -19.352 4.459 32.231 1.00 63.25 102 HIS A N 1
ATOM 766 C CA . HIS A 1 102 ? -18.052 5.069 32.527 1.00 63.25 102 HIS A CA 1
ATOM 767 C C . HIS A 1 102 ? -17.027 4.035 32.986 1.00 63.25 102 HIS A C 1
ATOM 769 O O . HIS A 1 102 ? -15.926 3.995 32.434 1.00 63.25 102 HIS A O 1
ATOM 775 N N . VAL A 1 103 ? -17.412 3.142 33.903 1.00 57.91 103 VAL A N 1
ATOM 776 C CA . VAL A 1 103 ? -16.571 2.026 34.373 1.00 57.91 103 VAL A CA 1
ATOM 777 C C . VAL A 1 103 ? -16.234 1.059 33.230 1.00 57.91 103 VAL A C 1
ATOM 779 O O . VAL A 1 103 ? -15.148 0.483 33.194 1.00 57.91 103 VAL A O 1
ATOM 782 N N . THR A 1 104 ? -17.113 0.920 32.231 1.00 59.47 104 THR A N 1
ATOM 783 C CA . THR A 1 104 ? -16.825 0.099 31.040 1.00 59.47 104 THR A CA 1
ATOM 784 C C . THR A 1 104 ? -16.000 0.797 29.953 1.00 59.47 104 THR A C 1
ATOM 786 O O . THR A 1 104 ? -15.543 0.109 29.037 1.00 59.47 104 THR A O 1
ATOM 789 N N . LYS A 1 105 ? -15.789 2.122 30.016 1.00 67.25 105 LYS A N 1
ATOM 790 C CA . LYS A 1 105 ? -15.013 2.859 28.996 1.00 67.25 105 LYS A CA 1
ATOM 791 C C . LYS A 1 105 ? -13.532 2.459 29.035 1.00 67.25 105 LYS A C 1
ATOM 793 O O . LYS A 1 105 ? -12.964 2.193 27.983 1.00 67.25 105 LYS A O 1
ATOM 798 N N . GLU A 1 106 ? -12.947 2.317 30.22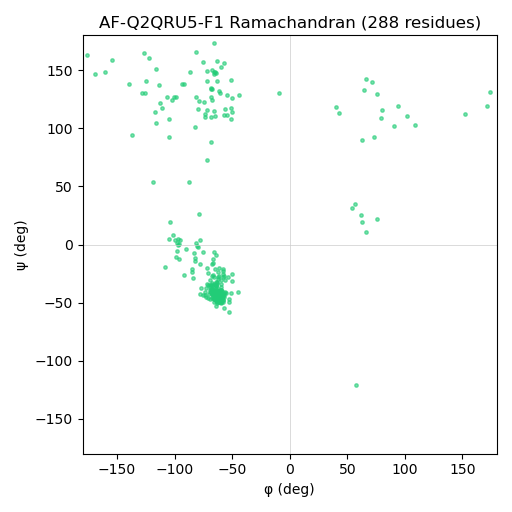3 1.00 66.75 106 GLU A N 1
ATOM 799 C CA . GLU A 1 106 ? -11.526 1.978 30.438 1.00 66.75 106 GLU A CA 1
ATOM 800 C C . GLU A 1 106 ? -11.104 0.649 29.760 1.00 66.75 106 GLU A C 1
ATOM 802 O O . GLU A 1 106 ? -10.231 0.670 28.888 1.00 66.75 106 GLU A O 1
ATOM 807 N N . PRO A 1 107 ? -11.762 -0.507 30.009 1.00 70.25 107 PRO A N 1
ATOM 808 C CA . PRO A 1 107 ? -11.434 -1.752 29.305 1.00 70.25 107 PRO A CA 1
ATOM 809 C C . PRO A 1 107 ? -11.672 -1.699 27.788 1.00 70.25 107 PRO A C 1
ATOM 811 O O . PRO A 1 107 ? -10.938 -2.336 27.030 1.00 70.25 107 PRO A O 1
ATOM 814 N N . ARG A 1 108 ? -12.684 -0.946 27.323 1.00 71.44 108 ARG A N 1
ATOM 815 C CA . ARG A 1 108 ? -12.966 -0.777 25.884 1.00 71.44 108 ARG A CA 1
ATOM 816 C C . ARG A 1 108 ? -11.875 0.027 25.191 1.00 71.44 108 ARG A C 1
ATOM 818 O O . ARG A 1 108 ? -11.474 -0.345 24.094 1.00 71.44 108 ARG A O 1
ATOM 825 N N . VAL A 1 109 ? -11.377 1.086 25.829 1.00 75.69 109 VAL A N 1
ATOM 826 C CA . VAL A 1 109 ? -10.238 1.867 25.328 1.00 75.69 109 VAL A CA 1
ATOM 827 C C . VAL A 1 109 ? -9.007 0.977 25.213 1.00 75.69 109 VAL A C 1
ATOM 829 O O . VAL A 1 109 ? -8.338 1.008 24.184 1.00 75.69 109 VAL A O 1
ATOM 832 N N . ILE A 1 110 ? -8.736 0.135 26.214 1.00 78.88 110 ILE A N 1
ATOM 833 C CA . ILE A 1 110 ? -7.609 -0.808 26.174 1.00 78.88 110 ILE A CA 1
ATOM 834 C C . ILE A 1 110 ? -7.773 -1.805 25.020 1.00 78.88 110 ILE A C 1
ATOM 836 O O . ILE A 1 110 ? -6.834 -1.999 24.248 1.00 78.88 110 ILE A O 1
ATOM 840 N N . TYR A 1 111 ? -8.961 -2.397 24.857 1.00 81.19 111 TYR A N 1
ATOM 841 C CA . TYR A 1 111 ? -9.240 -3.328 23.761 1.00 81.19 111 TYR A CA 1
ATOM 842 C C . TYR A 1 111 ? -9.108 -2.661 22.387 1.00 81.19 111 TYR A C 1
ATOM 844 O O . TYR A 1 111 ? -8.403 -3.180 21.527 1.00 81.19 111 TYR A O 1
ATOM 852 N N . LEU A 1 112 ? -9.735 -1.500 22.182 1.00 81.44 112 LEU A N 1
ATOM 853 C CA . LEU A 1 112 ? -9.680 -0.760 20.916 1.00 81.44 112 LEU A CA 1
ATOM 854 C C . LEU A 1 112 ? -8.270 -0.245 20.620 1.00 81.44 112 LEU A C 1
ATOM 856 O O . LEU A 1 112 ? -7.854 -0.221 19.466 1.00 81.44 112 LEU A O 1
ATOM 860 N N . SER A 1 113 ? -7.513 0.129 21.652 1.00 82.31 113 SER A N 1
ATOM 861 C CA . SER A 1 113 ? -6.103 0.488 21.520 1.00 82.31 113 SER A CA 1
ATOM 862 C C . SER A 1 113 ? -5.282 -0.726 21.091 1.00 82.31 113 SER A C 1
ATOM 864 O O . SER A 1 113 ? -4.498 -0.635 20.150 1.00 82.31 113 SER A O 1
ATOM 866 N N . HIS A 1 114 ? -5.489 -1.889 21.709 1.00 84.50 114 HIS A N 1
ATOM 867 C CA . HIS A 1 114 ? -4.843 -3.124 21.270 1.00 84.50 114 HIS A CA 1
ATOM 868 C C . HIS A 1 114 ? -5.233 -3.486 19.829 1.00 84.50 114 HIS A C 1
ATOM 870 O O . HIS A 1 114 ? -4.367 -3.825 19.021 1.00 84.50 114 HIS A O 1
ATOM 876 N N . GLU A 1 115 ? -6.518 -3.385 19.483 1.00 83.56 115 GLU A N 1
ATOM 877 C CA . GLU A 1 115 ? -7.011 -3.630 18.129 1.00 83.56 115 GLU A CA 1
ATOM 878 C C . GLU A 1 115 ? -6.324 -2.696 17.135 1.00 83.56 115 GLU A C 1
ATOM 880 O O . GLU A 1 115 ? -5.785 -3.179 16.147 1.00 83.56 115 GLU A O 1
ATOM 885 N N . PHE A 1 116 ? -6.249 -1.396 17.443 1.00 85.19 116 PHE A N 1
ATOM 886 C CA . PHE A 1 116 ? -5.520 -0.407 16.657 1.00 85.19 116 PHE A CA 1
ATOM 887 C C . PHE A 1 116 ? -4.074 -0.862 16.435 1.00 85.19 116 PHE A C 1
ATOM 889 O O . PHE A 1 116 ? -3.686 -1.067 15.289 1.00 85.19 116 PHE A O 1
ATOM 896 N N . HIS A 1 117 ? -3.287 -1.106 17.489 1.00 83.94 117 HIS A N 1
ATOM 897 C CA . HIS A 1 117 ? -1.866 -1.489 17.379 1.00 83.94 117 HIS A CA 1
ATOM 898 C C . HIS A 1 117 ? -1.613 -2.848 16.707 1.00 83.94 117 HIS A C 1
ATOM 900 O O . HIS A 1 117 ? -0.512 -3.082 16.214 1.00 83.94 117 HIS A O 1
ATOM 906 N N . SER A 1 118 ? -2.609 -3.733 16.665 1.00 84.69 118 SER A N 1
ATOM 907 C CA . SER A 1 118 ? -2.513 -5.052 16.023 1.00 84.69 118 SER A CA 1
ATOM 908 C C . SER A 1 118 ? -3.101 -5.098 14.606 1.00 84.69 118 SER A C 1
ATOM 910 O O . SER A 1 118 ? -3.070 -6.153 13.964 1.00 84.69 118 SER A O 1
ATOM 912 N N . MET A 1 119 ? -3.618 -3.979 14.075 1.00 84.56 119 MET A N 1
ATOM 913 C CA . MET A 1 119 ? -4.168 -3.941 12.719 1.00 84.56 119 MET A CA 1
ATOM 914 C C . MET A 1 119 ? -3.078 -4.134 11.664 1.00 84.56 119 MET A C 1
ATOM 916 O O . MET A 1 119 ? -2.148 -3.344 11.547 1.00 84.56 119 MET A O 1
ATOM 920 N N . THR A 1 120 ? -3.268 -5.132 10.806 1.00 87.94 120 THR A N 1
ATOM 921 C CA . THR A 1 120 ? -2.425 -5.370 9.630 1.00 87.94 120 THR A CA 1
ATOM 922 C C . THR A 1 120 ? -3.232 -5.208 8.341 1.00 87.94 120 THR A C 1
ATOM 924 O O . THR A 1 120 ? -4.447 -5.433 8.315 1.00 87.94 120 THR A O 1
ATOM 927 N N . GLN A 1 121 ? -2.560 -4.805 7.261 1.00 86.12 121 GLN A N 1
ATOM 928 C CA . GLN A 1 121 ? -3.144 -4.641 5.929 1.00 86.12 121 GLN A CA 1
ATOM 929 C C . GLN A 1 121 ? -3.599 -5.990 5.354 1.00 86.12 121 GLN A C 1
ATOM 931 O O . GLN A 1 121 ? -4.677 -6.097 4.768 1.00 86.12 121 GLN A O 1
ATOM 936 N N . GLY A 1 122 ? -2.783 -7.037 5.512 1.00 85.25 122 GLY A N 1
ATOM 937 C CA . GLY A 1 122 ? -3.049 -8.352 4.928 1.00 85.25 122 GLY A CA 1
ATOM 938 C C . GLY A 1 122 ? -3.202 -8.285 3.401 1.00 85.25 122 GLY A C 1
ATOM 939 O O . GLY A 1 122 ? -2.276 -7.864 2.704 1.00 85.25 122 GLY A O 1
ATOM 940 N N . ASN A 1 123 ? -4.375 -8.705 2.909 1.00 80.81 123 ASN A N 1
ATOM 941 C CA . ASN A 1 123 ? -4.764 -8.700 1.489 1.00 80.81 123 ASN A CA 1
ATOM 942 C C . ASN A 1 123 ? -5.667 -7.511 1.104 1.00 80.81 123 ASN A C 1
ATOM 944 O O . ASN A 1 123 ? -6.169 -7.472 -0.019 1.00 80.81 123 ASN A O 1
ATOM 948 N N . LEU A 1 124 ? -5.934 -6.585 2.029 1.00 85.81 124 LEU A N 1
ATOM 949 C CA . LEU A 1 124 ? -6.767 -5.413 1.758 1.00 85.81 124 LEU A CA 1
ATOM 950 C C . LEU A 1 124 ? -6.026 -4.424 0.850 1.00 85.81 124 LEU A C 1
ATOM 952 O O . LEU A 1 124 ? -4.796 -4.299 0.922 1.00 85.81 124 LEU A O 1
ATOM 956 N N . SER A 1 125 ? -6.791 -3.688 0.038 1.00 88.00 125 SER A N 1
ATOM 957 C CA . SER A 1 125 ? -6.246 -2.544 -0.695 1.00 88.00 125 SER A CA 1
ATOM 958 C C . SER A 1 125 ? -5.760 -1.472 0.281 1.00 88.00 125 SER A C 1
ATOM 960 O O . SER A 1 125 ? -6.208 -1.401 1.434 1.00 88.00 125 SER A O 1
ATOM 962 N N . ILE A 1 126 ? -4.856 -0.605 -0.166 1.00 88.25 126 ILE A N 1
ATOM 963 C CA . ILE A 1 126 ? -4.369 0.491 0.684 1.00 88.25 126 ILE A CA 1
ATOM 964 C C . ILE A 1 126 ? -5.499 1.465 1.021 1.00 88.25 126 ILE A C 1
ATOM 966 O O . ILE A 1 126 ? -5.551 1.970 2.143 1.00 88.25 126 ILE A O 1
ATOM 970 N N . ALA A 1 127 ? -6.424 1.702 0.089 1.00 88.19 127 ALA A N 1
ATOM 971 C CA . ALA A 1 127 ? -7.584 2.556 0.326 1.00 88.19 127 ALA A CA 1
ATOM 972 C C . ALA A 1 127 ? -8.464 2.011 1.465 1.00 88.19 127 ALA A C 1
ATOM 974 O O . ALA A 1 127 ? -8.795 2.751 2.398 1.00 88.19 127 ALA A O 1
ATOM 975 N N . ASP A 1 128 ? -8.767 0.711 1.432 1.00 89.69 128 ASP A N 1
ATOM 976 C CA . ASP A 1 128 ? -9.579 0.049 2.459 1.00 89.69 128 ASP A CA 1
ATOM 977 C C . ASP A 1 128 ? -8.851 0.002 3.806 1.00 89.69 128 ASP A C 1
ATOM 979 O O . ASP A 1 128 ? -9.459 0.224 4.855 1.00 89.69 128 ASP A O 1
ATOM 983 N N . TYR A 1 129 ? -7.535 -0.229 3.793 1.00 90.44 129 TYR A N 1
ATOM 984 C CA . TYR A 1 129 ? -6.720 -0.220 5.006 1.00 90.44 129 TYR A CA 1
ATOM 985 C C . TYR A 1 129 ? -6.654 1.177 5.642 1.00 90.44 129 TYR A C 1
ATOM 987 O O . TYR A 1 129 ? -6.929 1.318 6.834 1.00 90.44 129 TYR A O 1
ATOM 995 N N . CYS A 1 130 ? -6.402 2.230 4.857 1.00 88.94 130 CYS A N 1
ATOM 996 C CA . CYS A 1 130 ? -6.437 3.616 5.337 1.00 88.94 130 CYS A CA 1
ATOM 997 C C . CYS A 1 130 ? -7.817 3.994 5.901 1.00 88.94 130 CYS A C 1
ATOM 999 O O . CYS A 1 130 ? -7.898 4.722 6.896 1.00 88.94 130 CYS A O 1
ATOM 1001 N N . HIS A 1 131 ? -8.904 3.499 5.298 1.00 89.06 131 HIS A N 1
ATOM 1002 C CA . HIS A 1 131 ? -10.251 3.683 5.836 1.00 89.06 131 HIS A CA 1
ATOM 1003 C C . HIS A 1 131 ? -10.424 2.954 7.173 1.00 89.06 131 HIS A C 1
ATOM 1005 O O . HIS A 1 131 ? -10.874 3.564 8.140 1.00 89.06 131 HIS A O 1
ATOM 1011 N N . LYS A 1 132 ? -10.005 1.687 7.265 1.00 88.75 132 LYS A N 1
ATOM 1012 C CA . LYS A 1 132 ? -10.071 0.888 8.498 1.00 88.75 132 LYS A CA 1
ATOM 1013 C C . LYS A 1 132 ? -9.315 1.553 9.655 1.00 88.75 132 LYS A C 1
ATOM 1015 O O . LYS A 1 132 ? -9.868 1.672 10.746 1.00 88.75 132 LYS A O 1
ATOM 1020 N N . VAL A 1 133 ? -8.102 2.054 9.403 1.00 88.56 133 VAL A N 1
ATOM 1021 C CA . VAL A 1 133 ? -7.300 2.793 10.396 1.00 88.56 133 VAL A CA 1
ATOM 1022 C C . VAL A 1 133 ? -8.022 4.071 10.842 1.00 88.56 133 VAL A C 1
ATOM 1024 O O . VAL A 1 133 ? -8.109 4.345 12.039 1.00 88.56 133 VAL A O 1
ATOM 1027 N N . LYS A 1 134 ? -8.619 4.828 9.909 1.00 87.94 134 LYS A N 1
ATOM 1028 C CA . LYS A 1 134 ? -9.436 6.011 10.241 1.00 87.94 134 LYS A CA 1
ATOM 1029 C C . LYS A 1 134 ? -10.664 5.662 11.081 1.00 87.94 134 LYS A C 1
ATOM 1031 O O . LYS A 1 134 ? -10.969 6.387 12.023 1.00 87.94 134 LYS A O 1
ATOM 1036 N N . THR A 1 135 ? -11.360 4.571 10.765 1.00 88.25 135 THR A N 1
ATOM 1037 C CA . THR A 1 135 ? -12.515 4.102 11.545 1.00 88.25 135 THR A CA 1
ATOM 1038 C C . THR A 1 135 ? -12.104 3.716 12.966 1.00 88.25 135 THR A C 1
ATOM 1040 O O . THR A 1 135 ? -12.793 4.091 13.910 1.00 88.25 135 THR A O 1
ATOM 1043 N N . ALA A 1 136 ? -10.962 3.042 13.132 1.00 85.25 136 ALA A N 1
ATOM 1044 C CA . ALA A 1 136 ? -10.426 2.677 14.443 1.00 85.25 136 ALA A CA 1
ATOM 1045 C C . ALA A 1 136 ? -10.100 3.910 15.301 1.00 85.25 136 ALA A C 1
ATOM 1047 O O . ALA A 1 136 ? -10.465 3.970 16.473 1.00 85.25 136 ALA A O 1
ATOM 1048 N N . VAL A 1 137 ? -9.476 4.931 14.704 1.00 86.06 137 VAL A N 1
ATOM 1049 C CA . VAL A 1 137 ? -9.209 6.201 15.399 1.00 86.06 137 VAL A CA 1
ATOM 1050 C C . VAL A 1 137 ? -10.497 6.952 15.724 1.00 86.06 137 VAL A C 1
ATOM 1052 O O . VAL A 1 137 ? -10.598 7.513 16.809 1.00 86.06 137 VAL A O 1
ATOM 1055 N N . GLY A 1 138 ? -11.495 6.931 14.835 1.00 83.00 138 GLY A N 1
ATOM 1056 C CA . GLY A 1 138 ? -12.823 7.483 15.121 1.00 83.00 138 GLY A CA 1
ATOM 1057 C C . GLY A 1 138 ? -13.467 6.829 16.346 1.00 83.00 138 GLY A C 1
ATOM 1058 O O . GLY A 1 138 ? -13.929 7.532 17.238 1.00 83.00 138 GLY A O 1
ATOM 1059 N N . ALA A 1 139 ? -13.390 5.499 16.446 1.00 81.00 139 ALA A N 1
ATOM 1060 C CA . ALA A 1 139 ? -13.891 4.762 17.603 1.00 81.00 139 ALA A CA 1
ATOM 1061 C C . ALA A 1 139 ? -13.132 5.097 18.900 1.00 81.00 139 ALA A C 1
ATOM 1063 O O . ALA A 1 139 ? -13.744 5.145 19.959 1.00 81.00 139 ALA A O 1
ATOM 1064 N N . LEU A 1 140 ? -11.820 5.358 18.839 1.00 81.12 140 LEU A N 1
ATOM 1065 C CA . LEU A 1 140 ? -11.030 5.812 19.997 1.00 81.12 140 LEU A CA 1
ATOM 1066 C C . LEU A 1 140 ? -11.346 7.263 20.395 1.00 81.12 140 LEU A C 1
ATOM 1068 O O . LEU A 1 140 ? -11.340 7.602 21.581 1.00 81.12 140 LEU A O 1
ATOM 1072 N N . LEU A 1 141 ? -11.660 8.110 19.412 1.00 81.31 141 LEU A N 1
ATOM 1073 C CA . LEU A 1 141 ? -12.035 9.506 19.623 1.00 81.31 141 LEU A CA 1
ATOM 1074 C C . LEU A 1 141 ? -13.391 9.631 20.333 1.00 81.31 141 LEU A C 1
ATOM 1076 O O . LEU A 1 141 ? -13.546 10.516 21.173 1.00 81.31 141 LEU A O 1
ATOM 1080 N N . ASP A 1 142 ? -14.320 8.703 20.087 1.00 75.12 142 ASP A N 1
ATOM 1081 C CA . ASP A 1 142 ? -15.602 8.609 20.804 1.00 75.12 142 ASP A CA 1
ATOM 1082 C C . ASP A 1 142 ? -15.432 8.361 22.321 1.00 75.12 142 ASP A C 1
ATOM 1084 O O . ASP A 1 142 ? -16.334 8.665 23.105 1.00 75.12 142 ASP A O 1
ATOM 1088 N N . PHE A 1 143 ? -14.266 7.863 22.758 1.00 68.69 143 PHE A N 1
ATOM 1089 C CA . PHE A 1 143 ? -13.905 7.671 24.171 1.00 68.69 143 PHE A CA 1
ATOM 1090 C C . PHE A 1 143 ? -12.930 8.737 24.703 1.00 68.69 143 PHE A C 1
ATOM 1092 O O . PHE A 1 143 ? -12.283 8.520 25.726 1.00 68.69 143 PHE A O 1
ATOM 1099 N N . SER A 1 144 ? -12.826 9.893 24.038 1.00 62.75 144 SER A N 1
ATOM 1100 C CA . SER A 1 144 ? -11.991 11.035 24.453 1.00 62.75 144 SER A CA 1
ATOM 1101 C C . SER A 1 144 ? -10.482 10.755 24.514 1.00 62.75 144 SER A C 1
ATOM 1103 O O . SER A 1 144 ? -9.755 11.462 25.213 1.00 62.75 144 SER A O 1
ATOM 1105 N N . HIS A 1 145 ? -9.984 9.777 23.750 1.00 65.69 145 HIS A N 1
ATOM 1106 C CA . HIS A 1 145 ? -8.548 9.543 23.579 1.00 65.69 145 HIS A CA 1
ATOM 1107 C C . HIS A 1 145 ? -8.074 10.029 22.202 1.00 65.69 145 HIS A C 1
ATOM 1109 O O . HIS A 1 145 ? -8.127 9.278 21.225 1.00 65.69 145 HIS A O 1
ATOM 1115 N N . PRO A 1 146 ? -7.597 11.284 22.087 1.00 73.38 146 PRO A N 1
ATOM 1116 C CA . PRO A 1 146 ? -7.019 11.775 20.846 1.00 73.38 146 PRO A CA 1
ATOM 1117 C C . PRO A 1 146 ? -5.694 11.054 20.568 1.00 73.38 146 PRO A C 1
ATOM 1119 O O . PRO A 1 146 ? -4.693 11.261 21.254 1.00 73.38 146 PRO A O 1
ATOM 1122 N N . VAL A 1 147 ? -5.691 10.197 19.548 1.00 78.56 147 VAL A N 1
ATOM 1123 C CA . VAL A 1 147 ? -4.475 9.539 19.058 1.00 78.56 147 VAL A CA 1
ATOM 1124 C C . VAL A 1 147 ? -3.645 10.570 18.282 1.00 78.56 147 VAL A C 1
ATOM 1126 O O . VAL A 1 147 ? -4.159 11.157 17.326 1.00 78.56 147 VAL A O 1
ATOM 1129 N N . PRO A 1 148 ? -2.376 10.820 18.655 1.00 82.06 148 PRO A N 1
ATOM 1130 C CA . PRO A 1 148 ? -1.538 11.771 17.938 1.00 82.06 148 PRO A CA 1
ATOM 1131 C C . PRO A 1 148 ? -1.205 11.250 16.535 1.00 82.06 148 PRO A C 1
ATOM 1133 O O . PRO A 1 148 ? -1.082 10.046 16.305 1.00 82.06 148 PRO A O 1
ATOM 1136 N N . GLU A 1 149 ? -1.002 12.167 15.591 1.00 83.50 149 GLU A N 1
ATOM 1137 C CA . GLU A 1 149 ? -0.771 11.826 14.181 1.00 83.50 149 GLU A CA 1
ATOM 1138 C C . GLU A 1 149 ? 0.467 10.932 13.974 1.00 83.50 149 GLU A C 1
ATOM 1140 O O . GLU A 1 149 ? 0.471 10.055 13.113 1.00 83.50 149 GLU A O 1
ATOM 1145 N N . SER A 1 150 ? 1.484 11.069 14.828 1.00 82.38 150 SER A N 1
ATOM 1146 C CA . SER A 1 150 ? 2.664 10.199 14.838 1.00 82.38 150 SER A CA 1
ATOM 1147 C C . SER A 1 150 ? 2.329 8.730 15.115 1.00 82.38 150 SER A C 1
ATOM 1149 O O . SER A 1 150 ? 2.886 7.850 14.465 1.00 82.38 150 SER A O 1
ATOM 1151 N N . GLN A 1 151 ? 1.396 8.456 16.030 1.00 84.38 151 GLN A N 1
ATOM 1152 C CA . GLN A 1 151 ? 0.938 7.095 16.336 1.00 84.38 151 GLN A CA 1
ATOM 1153 C C . GLN A 1 151 ? 0.091 6.526 15.194 1.00 84.38 151 GLN A C 1
ATOM 1155 O O . GLN A 1 151 ? 0.192 5.348 14.875 1.00 84.38 151 GLN A O 1
ATOM 1160 N N . LEU A 1 152 ? -0.686 7.378 14.524 1.00 86.69 152 LEU A N 1
ATOM 1161 C CA . LEU A 1 152 ? -1.434 7.045 13.309 1.00 86.69 152 LEU A CA 1
ATOM 1162 C C . LEU A 1 152 ? -0.519 6.579 12.175 1.00 86.69 152 LEU A C 1
ATOM 1164 O O . LEU A 1 152 ? -0.764 5.539 11.566 1.00 86.69 152 LEU A O 1
ATOM 1168 N N . ILE A 1 153 ? 0.544 7.337 11.911 1.00 86.38 153 ILE A N 1
ATOM 1169 C CA . ILE A 1 153 ? 1.513 7.024 10.857 1.00 86.38 153 ILE A CA 1
ATOM 1170 C C . ILE A 1 153 ? 2.339 5.793 11.234 1.00 86.38 153 ILE A C 1
ATOM 1172 O O . ILE A 1 153 ? 2.544 4.923 10.391 1.00 86.38 153 ILE A O 1
ATOM 1176 N N . LEU A 1 154 ? 2.773 5.688 12.494 1.00 85.12 154 LEU A N 1
ATOM 1177 C CA . LEU A 1 154 ? 3.522 4.531 12.984 1.00 85.12 154 LEU A CA 1
ATOM 1178 C C . LEU A 1 154 ? 2.705 3.243 12.851 1.00 85.12 154 LEU A C 1
ATOM 1180 O O . LEU A 1 154 ? 3.219 2.232 12.376 1.00 85.12 154 LEU A O 1
ATOM 1184 N N . ASN A 1 155 ? 1.431 3.289 13.238 1.00 87.00 155 ASN A N 1
ATOM 1185 C CA . ASN A 1 155 ? 0.523 2.159 13.120 1.00 87.00 155 ASN A CA 1
ATOM 1186 C C . ASN A 1 155 ? 0.303 1.764 11.658 1.00 87.00 155 ASN A C 1
ATOM 1188 O O . ASN A 1 155 ? 0.497 0.603 11.299 1.00 87.00 155 ASN A O 1
ATOM 1192 N N . LEU A 1 156 ? 0.007 2.761 10.812 1.00 87.75 156 LEU A N 1
ATOM 1193 C CA . LEU A 1 156 ? -0.135 2.575 9.374 1.00 87.75 156 LEU A CA 1
ATOM 1194 C C . LEU A 1 156 ? 1.099 1.866 8.808 1.00 87.75 156 LEU A C 1
ATOM 1196 O O . LEU A 1 156 ? 0.938 0.871 8.123 1.00 87.75 156 LEU A O 1
ATOM 1200 N N . GLN A 1 157 ? 2.313 2.325 9.128 1.00 85.44 157 GLN A N 1
ATOM 1201 C CA . GLN A 1 157 ? 3.560 1.724 8.641 1.00 85.44 157 GLN A CA 1
ATOM 1202 C C . GLN A 1 157 ? 3.808 0.312 9.185 1.00 85.44 157 GLN A C 1
ATOM 1204 O O . GLN A 1 157 ? 4.222 -0.565 8.430 1.00 85.44 157 GLN A O 1
ATOM 1209 N N . SER A 1 158 ? 3.539 0.084 10.471 1.00 84.44 158 SER A N 1
ATOM 1210 C CA . SER A 1 158 ? 3.815 -1.193 11.148 1.00 84.44 158 SER A CA 1
ATOM 1211 C C . SER A 1 158 ? 2.910 -2.325 10.658 1.00 84.44 158 SER A C 1
ATOM 1213 O O . SER A 1 158 ? 3.320 -3.484 10.649 1.00 84.44 158 SER A O 1
ATOM 1215 N N . GLY A 1 159 ? 1.686 -1.998 10.236 1.00 85.44 159 GLY A N 1
ATOM 1216 C CA . GLY A 1 159 ? 0.730 -2.965 9.706 1.00 85.44 159 GLY A CA 1
ATOM 1217 C C . GLY A 1 159 ? 0.810 -3.186 8.193 1.00 85.44 159 GLY A C 1
ATOM 1218 O O . GLY A 1 159 ? 0.075 -4.037 7.683 1.00 85.44 159 GLY A O 1
ATOM 1219 N N . LEU A 1 160 ? 1.658 -2.453 7.460 1.00 86.44 160 LEU A N 1
ATOM 1220 C CA . LEU A 1 160 ? 1.753 -2.577 6.002 1.00 86.44 160 LEU A CA 1
ATOM 1221 C C . LEU A 1 160 ? 2.246 -3.954 5.561 1.00 86.44 160 LEU A C 1
ATOM 1223 O O . LEU A 1 160 ? 3.093 -4.595 6.182 1.00 86.44 160 LEU A O 1
ATOM 1227 N N . ASN A 1 161 ? 1.749 -4.382 4.404 1.00 84.69 161 ASN A N 1
ATOM 1228 C CA . ASN A 1 161 ? 2.273 -5.560 3.737 1.00 84.69 161 ASN A CA 1
ATOM 1229 C C . ASN A 1 161 ? 3.751 -5.324 3.333 1.00 84.69 161 ASN A C 1
ATOM 1231 O O . ASN A 1 161 ? 4.062 -4.241 2.824 1.00 84.69 161 ASN A O 1
ATOM 1235 N N . PRO A 1 162 ? 4.652 -6.324 3.461 1.00 80.75 162 PRO A N 1
ATOM 1236 C CA . PRO A 1 162 ? 6.059 -6.209 3.058 1.00 80.75 162 PRO A CA 1
ATOM 1237 C C . PRO A 1 162 ? 6.288 -5.670 1.638 1.00 80.75 162 PRO A C 1
ATOM 1239 O O . PRO A 1 162 ? 7.316 -5.049 1.370 1.00 80.75 162 PRO A O 1
ATOM 1242 N N . ARG A 1 163 ? 5.315 -5.832 0.732 1.00 80.06 163 ARG A N 1
ATOM 1243 C CA . ARG A 1 163 ? 5.342 -5.249 -0.623 1.00 80.06 163 ARG A CA 1
ATOM 1244 C C . ARG A 1 163 ? 5.466 -3.721 -0.645 1.00 80.06 163 ARG A C 1
ATOM 1246 O O . ARG A 1 163 ? 5.932 -3.168 -1.638 1.00 80.06 163 ARG A O 1
ATOM 1253 N N . PHE A 1 164 ? 5.079 -3.044 0.435 1.00 82.75 164 PHE A N 1
ATOM 1254 C CA . PHE A 1 164 ? 5.165 -1.591 0.585 1.00 82.75 164 PHE A CA 1
ATOM 1255 C C . PHE A 1 164 ? 6.307 -1.141 1.511 1.00 82.75 164 PHE A C 1
ATOM 1257 O O . PHE A 1 164 ? 6.450 0.062 1.723 1.00 82.75 164 PHE A O 1
ATOM 1264 N N . SER A 1 165 ? 7.158 -2.056 2.003 1.00 79.44 165 SER A N 1
ATOM 1265 C CA . SER A 1 165 ? 8.234 -1.756 2.970 1.00 79.44 165 SER A CA 1
ATOM 1266 C C . SER A 1 165 ? 9.143 -0.617 2.509 1.00 79.44 165 SER A C 1
ATOM 1268 O O . SER A 1 165 ? 9.350 0.334 3.246 1.00 79.44 165 SER A O 1
ATOM 1270 N N . SER A 1 166 ? 9.592 -0.636 1.249 1.00 78.69 166 SER A N 1
ATOM 1271 C CA . SER A 1 166 ? 10.445 0.434 0.705 1.00 78.69 166 SER A CA 1
ATOM 1272 C C . SER A 1 166 ? 9.769 1.811 0.739 1.00 78.69 166 SER A C 1
ATOM 1274 O O . SER A 1 166 ? 10.425 2.833 0.931 1.00 78.69 166 SER A O 1
ATOM 1276 N N . THR A 1 167 ? 8.448 1.854 0.555 1.00 81.12 167 THR A N 1
ATOM 1277 C CA . THR A 1 167 ? 7.689 3.106 0.644 1.00 81.12 167 THR A CA 1
ATOM 1278 C C . THR A 1 167 ? 7.490 3.515 2.100 1.00 81.12 167 THR A C 1
ATOM 1280 O O . THR A 1 167 ? 7.602 4.698 2.400 1.00 81.12 167 THR A O 1
ATOM 1283 N N . ALA A 1 168 ? 7.276 2.558 3.007 1.00 82.56 168 ALA A N 1
ATOM 1284 C CA . ALA A 1 168 ? 7.224 2.812 4.444 1.00 82.56 168 ALA A CA 1
ATOM 1285 C C . ALA A 1 168 ? 8.544 3.409 4.964 1.00 82.56 168 ALA A C 1
ATOM 1287 O O . ALA A 1 168 ? 8.513 4.439 5.633 1.00 82.56 168 ALA A O 1
ATOM 1288 N N . ASP A 1 169 ? 9.689 2.849 4.562 1.00 81.56 169 ASP A N 1
ATOM 1289 C CA . ASP A 1 169 ? 11.021 3.353 4.921 1.00 81.56 169 ASP A CA 1
ATOM 1290 C C . ASP A 1 169 ? 11.243 4.782 4.409 1.00 81.56 169 ASP A C 1
ATOM 1292 O O . ASP A 1 169 ? 11.787 5.633 5.112 1.00 81.56 169 ASP A O 1
ATOM 1296 N N . HIS A 1 170 ? 10.777 5.080 3.193 1.00 79.75 170 HIS A N 1
ATOM 1297 C CA . HIS A 1 170 ? 10.881 6.420 2.617 1.00 79.75 170 HIS A CA 1
ATOM 1298 C C . HIS A 1 170 ? 9.993 7.434 3.355 1.00 79.75 170 HIS A C 1
ATOM 1300 O O . HIS A 1 170 ? 10.409 8.570 3.581 1.00 79.75 170 HIS A O 1
ATOM 1306 N N . ILE A 1 171 ? 8.791 7.024 3.770 1.00 82.19 171 ILE A N 1
ATOM 1307 C CA . ILE A 1 171 ? 7.896 7.854 4.586 1.00 82.19 171 ILE A CA 1
ATOM 1308 C C . ILE A 1 171 ? 8.512 8.088 5.977 1.00 82.19 171 ILE A C 1
ATOM 1310 O O . ILE A 1 171 ? 8.442 9.207 6.483 1.00 82.19 171 ILE A O 1
ATOM 1314 N N . ALA A 1 172 ? 9.142 7.074 6.579 1.00 79.44 172 ALA A N 1
ATOM 1315 C CA . ALA A 1 172 ? 9.809 7.173 7.880 1.00 79.44 172 ALA A CA 1
ATOM 1316 C C . ALA A 1 172 ? 11.085 8.034 7.839 1.00 79.44 172 ALA A C 1
ATOM 1318 O O . ALA A 1 172 ? 11.381 8.747 8.795 1.00 79.44 172 ALA A O 1
ATOM 1319 N N . GLY A 1 173 ? 11.826 7.997 6.728 1.00 75.88 173 GLY A N 1
ATOM 1320 C CA . GLY A 1 173 ? 13.026 8.808 6.503 1.00 75.88 173 GLY A CA 1
ATOM 1321 C C . GLY A 1 173 ? 12.752 10.256 6.083 1.00 75.88 173 GLY A C 1
ATOM 1322 O O . GLY A 1 173 ? 13.700 11.020 5.895 1.00 75.88 173 GLY A O 1
ATOM 1323 N N . ALA A 1 174 ? 11.486 10.650 5.908 1.00 76.06 174 ALA A N 1
ATOM 1324 C CA . ALA A 1 174 ? 11.136 12.010 5.522 1.00 76.06 174 ALA A CA 1
ATOM 1325 C C . ALA A 1 174 ? 11.465 13.008 6.659 1.00 76.06 174 ALA A C 1
ATOM 1327 O O . ALA A 1 174 ? 11.109 12.768 7.813 1.00 76.06 174 ALA A O 1
ATOM 1328 N N . PRO A 1 175 ? 12.102 14.158 6.359 1.00 61.44 175 PRO A N 1
ATOM 1329 C CA . PRO A 1 175 ? 12.585 15.106 7.373 1.00 61.44 175 PRO A CA 1
ATOM 1330 C C . PRO A 1 175 ? 11.468 15.808 8.166 1.00 61.44 175 PRO A C 1
ATOM 1332 O O . PRO A 1 175 ? 11.728 16.376 9.222 1.00 61.44 175 PRO A O 1
ATOM 1335 N N . ILE A 1 176 ? 10.230 15.774 7.668 1.00 66.94 176 ILE A N 1
ATOM 1336 C CA . ILE A 1 176 ? 9.026 16.231 8.364 1.00 66.94 176 ILE A CA 1
ATOM 1337 C C . ILE A 1 176 ? 8.051 15.056 8.339 1.00 66.94 176 ILE A C 1
ATOM 1339 O O . ILE A 1 176 ? 7.824 14.491 7.266 1.00 66.94 176 ILE A O 1
ATOM 1343 N N . LEU A 1 177 ? 7.479 14.702 9.498 1.00 60.72 177 LEU A N 1
ATOM 1344 C CA . LEU A 1 177 ? 6.402 13.712 9.599 1.00 60.72 177 LEU A CA 1
ATOM 1345 C C . LEU A 1 177 ? 5.303 14.096 8.604 1.00 60.72 177 LEU A C 1
ATOM 1347 O O . LEU A 1 177 ? 4.620 15.108 8.755 1.00 60.72 177 LEU A O 1
ATOM 1351 N N . SER A 1 178 ? 5.204 13.315 7.534 1.00 68.44 178 SER A N 1
ATOM 1352 C CA . SER A 1 178 ? 4.206 13.526 6.494 1.00 68.44 178 SER A CA 1
ATOM 1353 C C . SER A 1 178 ? 2.827 13.225 7.071 1.00 68.44 178 SER A C 1
ATOM 1355 O O . SER A 1 178 ? 2.664 12.233 7.770 1.00 68.44 178 SER A O 1
ATOM 1357 N N . SER A 1 179 ? 1.838 14.085 6.814 1.00 84.62 179 SER A N 1
ATOM 1358 C CA . SER A 1 179 ? 0.491 13.901 7.368 1.00 84.62 179 SER A CA 1
ATOM 1359 C C . SER A 1 179 ? -0.108 12.547 6.982 1.00 84.62 179 SER A C 1
ATOM 1361 O O . SER A 1 179 ? 0.243 11.986 5.938 1.00 84.62 179 SER A O 1
ATOM 1363 N N . PHE A 1 180 ? -1.067 12.040 7.763 1.00 85.25 180 PHE A N 1
ATOM 1364 C CA . PHE A 1 180 ? -1.717 10.749 7.483 1.00 85.25 180 PHE A CA 1
ATOM 1365 C C . PHE A 1 180 ? -2.240 10.665 6.039 1.00 85.25 180 PHE A C 1
ATOM 1367 O O . PHE A 1 180 ? -2.066 9.663 5.345 1.00 85.25 180 PHE A O 1
ATOM 1374 N N . THR A 1 181 ? -2.839 11.753 5.551 1.00 85.69 181 THR A N 1
ATOM 1375 C CA . THR A 1 181 ? -3.333 11.851 4.172 1.00 85.69 181 THR A CA 1
ATOM 1376 C C . THR A 1 181 ? -2.198 11.762 3.151 1.00 85.69 181 THR A C 1
ATOM 1378 O O . THR A 1 181 ? -2.340 11.075 2.142 1.00 85.69 181 THR A O 1
ATOM 1381 N N . SER A 1 182 ? -1.060 12.412 3.409 1.00 86.56 182 SER A N 1
ATOM 1382 C CA . SER A 1 182 ? 0.116 12.342 2.534 1.00 86.56 182 SER A CA 1
ATOM 1383 C C . SER A 1 182 ? 0.709 10.929 2.487 1.00 86.56 182 SER A C 1
ATOM 1385 O O . SER A 1 182 ? 1.002 10.414 1.403 1.00 86.56 182 SER A O 1
ATOM 1387 N N . ALA A 1 183 ? 0.801 10.259 3.640 1.00 86.19 183 ALA A N 1
ATOM 1388 C CA . ALA A 1 183 ? 1.258 8.874 3.731 1.00 86.19 183 ALA A CA 1
ATOM 1389 C C . ALA A 1 183 ? 0.329 7.922 2.954 1.00 86.19 183 ALA A C 1
ATOM 1391 O O . ALA A 1 183 ? 0.801 7.176 2.095 1.00 86.19 183 ALA A O 1
ATOM 1392 N N . CYS A 1 184 ? -0.992 8.011 3.165 1.00 89.12 184 CYS A N 1
ATOM 1393 C CA . CYS A 1 184 ? -1.973 7.224 2.409 1.00 89.12 184 CYS A CA 1
ATOM 1394 C C . CYS A 1 184 ? -1.899 7.491 0.900 1.00 89.12 184 CYS A C 1
ATOM 1396 O O . CYS A 1 184 ? -1.920 6.543 0.121 1.00 89.12 184 CYS A O 1
ATOM 1398 N N . ASN A 1 185 ? -1.752 8.750 0.472 1.00 89.12 185 ASN A N 1
ATOM 1399 C CA . ASN A 1 185 ? -1.617 9.087 -0.948 1.00 89.12 185 ASN A CA 1
ATOM 1400 C C . ASN A 1 185 ? -0.344 8.489 -1.561 1.00 89.12 185 ASN A C 1
ATOM 1402 O O . ASN A 1 185 ? -0.387 7.946 -2.663 1.00 89.12 185 ASN A O 1
ATOM 1406 N N . THR A 1 186 ? 0.779 8.555 -0.843 1.00 86.88 186 THR A N 1
ATOM 1407 C CA . THR A 1 186 ? 2.061 7.992 -1.293 1.00 86.88 186 THR A CA 1
ATOM 1408 C C . THR A 1 186 ? 1.965 6.476 -1.460 1.00 86.88 186 THR A C 1
ATOM 1410 O O . THR A 1 186 ? 2.406 5.926 -2.472 1.00 86.88 186 THR A O 1
ATOM 1413 N N . LEU A 1 187 ? 1.331 5.804 -0.498 1.00 88.62 187 LEU A N 1
ATOM 1414 C CA . LEU A 1 187 ? 1.095 4.364 -0.530 1.00 88.62 187 LEU A CA 1
ATOM 1415 C C . LEU A 1 187 ? 0.145 3.974 -1.668 1.00 88.62 187 LEU A C 1
ATOM 1417 O O . LEU A 1 187 ? 0.486 3.112 -2.476 1.00 88.62 187 LEU A O 1
ATOM 1421 N N . LEU A 1 188 ? -0.997 4.653 -1.800 1.00 88.69 188 LEU A N 1
ATOM 1422 C CA . LEU A 1 188 ? -1.989 4.394 -2.850 1.00 88.69 188 LEU A CA 1
ATOM 1423 C C . LEU A 1 188 ? -1.385 4.583 -4.247 1.00 88.69 188 LEU A C 1
ATOM 1425 O O . LEU A 1 188 ? -1.611 3.787 -5.157 1.00 88.69 188 LEU A O 1
ATOM 1429 N N . LEU A 1 189 ? -0.535 5.594 -4.411 1.00 86.25 189 LEU A N 1
ATOM 1430 C CA . LEU A 1 189 ? 0.175 5.822 -5.661 1.00 86.25 189 LEU A CA 1
ATOM 1431 C C . LEU A 1 189 ? 1.189 4.703 -5.956 1.00 86.25 189 LEU A C 1
ATOM 1433 O O . LEU A 1 189 ? 1.349 4.317 -7.116 1.00 86.25 189 LEU A O 1
ATOM 1437 N N . LYS A 1 190 ? 1.834 4.125 -4.933 1.00 85.69 190 LYS A N 1
ATOM 1438 C CA . LYS A 1 190 ? 2.668 2.923 -5.104 1.00 85.69 190 LYS A CA 1
ATOM 1439 C C . LYS A 1 190 ? 1.830 1.694 -5.470 1.00 85.69 190 LYS A C 1
ATOM 1441 O O . LYS A 1 190 ? 2.270 0.944 -6.335 1.00 85.69 190 LYS A O 1
ATOM 1446 N N . GLU A 1 191 ? 0.641 1.504 -4.900 1.00 88.19 191 GLU A N 1
ATOM 1447 C CA . GLU A 1 191 ? -0.276 0.410 -5.277 1.00 88.19 191 GLU A CA 1
ATOM 1448 C C . GLU A 1 191 ? -0.643 0.467 -6.762 1.00 88.19 191 GLU A C 1
ATOM 1450 O O . GLU A 1 191 ? -0.492 -0.521 -7.483 1.00 88.19 191 GLU A O 1
ATOM 1455 N N . LEU A 1 192 ? -1.024 1.654 -7.246 1.00 85.94 192 LEU A N 1
ATOM 1456 C CA . LEU A 1 192 ? -1.332 1.881 -8.659 1.00 85.94 192 LEU A CA 1
ATOM 1457 C C . LEU A 1 192 ? -0.115 1.676 -9.569 1.00 85.94 192 LEU A C 1
ATOM 1459 O O . LEU A 1 192 ? -0.268 1.189 -10.690 1.00 85.94 192 LEU A O 1
ATOM 1463 N N . ARG A 1 193 ? 1.090 2.040 -9.112 1.00 83.38 193 ARG A N 1
ATOM 1464 C CA . ARG A 1 193 ? 2.332 1.766 -9.852 1.00 83.38 193 ARG A CA 1
ATOM 1465 C C . ARG A 1 193 ? 2.570 0.264 -9.960 1.00 83.38 193 ARG A C 1
ATOM 1467 O O . ARG A 1 193 ? 2.625 -0.234 -11.075 1.00 83.38 193 ARG A O 1
ATOM 1474 N N . ILE A 1 194 ? 2.553 -0.457 -8.838 1.00 80.00 194 ILE A N 1
ATOM 1475 C CA . ILE A 1 194 ? 2.731 -1.918 -8.806 1.00 80.00 194 ILE A CA 1
ATOM 1476 C C . ILE A 1 194 ? 1.712 -2.625 -9.711 1.00 80.00 194 ILE A C 1
ATOM 1478 O O . ILE A 1 194 ? 2.069 -3.554 -10.434 1.00 80.00 194 ILE A O 1
ATOM 1482 N N . ALA A 1 195 ? 0.452 -2.180 -9.710 1.00 81.62 195 ALA A N 1
ATOM 1483 C CA . ALA A 1 195 ? -0.583 -2.739 -10.579 1.00 81.62 195 ALA A CA 1
ATOM 1484 C C . ALA A 1 195 ? -0.285 -2.532 -12.077 1.00 81.62 195 ALA A C 1
ATOM 1486 O O . ALA A 1 195 ? -0.625 -3.382 -12.900 1.00 81.62 195 ALA A O 1
ATOM 1487 N N . ASN A 1 196 ? 0.370 -1.425 -12.434 1.00 85.00 196 ASN A N 1
ATOM 1488 C CA . ASN A 1 196 ? 0.695 -1.069 -13.815 1.00 85.00 196 ASN A CA 1
ATOM 1489 C C . ASN A 1 196 ? 2.112 -1.478 -14.255 1.00 85.00 196 ASN A C 1
ATOM 1491 O O . ASN A 1 196 ? 2.387 -1.458 -15.456 1.00 85.00 196 ASN A O 1
ATOM 1495 N N . ASP A 1 197 ? 3.001 -1.868 -13.339 1.00 82.75 197 ASP A N 1
ATOM 1496 C CA . ASP A 1 197 ? 4.411 -2.159 -13.635 1.00 82.75 197 ASP A CA 1
ATOM 1497 C C . ASP A 1 197 ? 4.562 -3.274 -14.681 1.00 82.75 197 ASP A C 1
ATOM 1499 O O . ASP A 1 197 ? 5.363 -3.149 -15.609 1.00 82.75 197 ASP A O 1
ATOM 1503 N N . HIS A 1 198 ? 3.733 -4.325 -14.609 1.00 84.00 198 HIS A N 1
ATOM 1504 C CA . HIS A 1 198 ? 3.734 -5.386 -15.623 1.00 84.00 198 HIS A CA 1
ATOM 1505 C C . HIS A 1 198 ? 3.384 -4.848 -17.016 1.00 84.00 198 HIS A C 1
ATOM 1507 O O . HIS A 1 198 ? 4.075 -5.156 -17.984 1.00 84.00 198 HIS A O 1
ATOM 1513 N N . LYS A 1 199 ? 2.345 -4.012 -17.119 1.00 86.81 199 LYS A N 1
ATOM 1514 C CA . LYS A 1 199 ? 1.914 -3.430 -18.395 1.00 86.81 199 LYS A CA 1
ATOM 1515 C C . LYS A 1 199 ? 3.012 -2.550 -18.999 1.00 86.81 199 LYS A C 1
ATOM 1517 O O . LYS A 1 199 ? 3.346 -2.717 -20.168 1.00 86.81 199 LYS A O 1
ATOM 1522 N N . ARG A 1 200 ? 3.618 -1.676 -18.188 1.00 85.56 200 ARG A N 1
ATOM 1523 C CA . ARG A 1 200 ? 4.717 -0.798 -18.624 1.00 85.56 200 ARG A CA 1
ATOM 1524 C C . ARG A 1 200 ? 5.929 -1.590 -19.104 1.00 85.56 200 ARG A C 1
ATOM 1526 O O . ARG A 1 200 ? 6.546 -1.223 -20.098 1.00 85.56 200 ARG A O 1
ATOM 1533 N N . LEU A 1 201 ? 6.257 -2.683 -18.417 1.00 87.31 201 LEU A N 1
ATOM 1534 C CA . LEU A 1 201 ? 7.346 -3.570 -18.814 1.00 87.31 201 LEU A CA 1
ATOM 1535 C C . LEU A 1 201 ? 7.072 -4.209 -20.177 1.00 87.31 201 LEU A C 1
ATOM 1537 O O . LEU A 1 201 ? 7.955 -4.215 -21.030 1.00 87.31 201 LEU A O 1
ATOM 1541 N N . VAL A 1 202 ? 5.858 -4.720 -20.400 1.00 88.88 202 VAL A N 1
ATOM 1542 C CA . VAL A 1 202 ? 5.472 -5.325 -21.685 1.00 88.88 202 VAL A CA 1
ATOM 1543 C C . VAL A 1 202 ? 5.594 -4.311 -22.827 1.00 88.88 202 VAL A C 1
ATOM 1545 O O . VAL A 1 202 ? 6.167 -4.630 -23.870 1.00 88.88 202 VAL A O 1
ATOM 1548 N N . GLU A 1 203 ? 5.112 -3.085 -22.616 1.00 89.75 203 GLU A N 1
ATOM 1549 C CA . GLU A 1 203 ? 5.212 -1.988 -23.587 1.00 89.75 203 GLU A CA 1
ATOM 1550 C C . GLU A 1 203 ? 6.675 -1.605 -23.873 1.00 89.75 203 GLU A C 1
ATOM 1552 O O . GLU A 1 203 ? 7.062 -1.485 -25.035 1.00 89.75 203 GLU A O 1
ATOM 1557 N N . SER A 1 204 ? 7.513 -1.495 -22.837 1.00 87.25 204 SER A N 1
ATOM 1558 C CA . SER A 1 204 ? 8.940 -1.169 -22.971 1.00 87.25 204 SER A CA 1
ATOM 1559 C C . SER A 1 204 ? 9.727 -2.257 -23.709 1.00 87.25 204 SER A C 1
ATOM 1561 O O . SER A 1 204 ? 10.501 -1.941 -24.607 1.00 87.25 204 SER A O 1
ATOM 1563 N N . VAL A 1 205 ? 9.491 -3.539 -23.407 1.00 88.44 205 VAL A N 1
ATOM 1564 C CA . VAL A 1 205 ? 10.151 -4.658 -24.105 1.00 88.44 205 VAL A CA 1
ATOM 1565 C C . VAL A 1 205 ? 9.763 -4.692 -25.587 1.00 88.44 205 VAL A C 1
ATOM 1567 O O . VAL A 1 205 ? 10.603 -4.976 -26.446 1.00 88.44 205 VAL A O 1
ATOM 1570 N N . ALA A 1 206 ? 8.498 -4.395 -25.904 1.00 88.62 206 ALA A N 1
ATOM 1571 C CA . ALA A 1 206 ? 8.044 -4.284 -27.286 1.00 88.62 206 ALA A CA 1
ATOM 1572 C C . ALA A 1 206 ? 8.726 -3.109 -28.007 1.00 88.62 206 ALA A C 1
ATOM 1574 O O . ALA A 1 206 ? 9.221 -3.288 -29.122 1.00 88.62 206 ALA A O 1
ATOM 1575 N N . TYR A 1 207 ? 8.806 -1.947 -27.353 1.00 88.81 207 TYR A N 1
ATOM 1576 C CA . TYR A 1 207 ? 9.483 -0.765 -27.881 1.00 88.81 207 TYR A CA 1
ATOM 1577 C C . TYR A 1 207 ? 10.969 -1.027 -28.159 1.00 88.81 207 TYR A C 1
ATOM 1579 O O . TYR A 1 207 ? 11.420 -0.822 -29.286 1.00 88.81 207 TYR A O 1
ATOM 1587 N N . ASP A 1 208 ? 11.710 -1.588 -27.204 1.00 87.25 208 ASP A N 1
ATOM 1588 C CA . ASP A 1 208 ? 13.140 -1.887 -27.363 1.00 87.25 208 ASP A CA 1
ATOM 1589 C C . ASP A 1 208 ? 13.401 -2.853 -28.523 1.00 87.25 208 ASP A C 1
ATOM 1591 O O . ASP A 1 208 ? 14.337 -2.674 -29.307 1.00 87.25 208 ASP A O 1
ATOM 1595 N N . LYS A 1 209 ? 12.533 -3.858 -28.690 1.00 87.12 209 LYS A N 1
ATOM 1596 C CA . LYS A 1 209 ? 12.621 -4.789 -29.819 1.00 87.12 209 LYS A CA 1
ATOM 1597 C C . LYS A 1 209 ? 12.441 -4.070 -31.158 1.00 87.12 209 LYS A C 1
ATOM 1599 O O . LYS A 1 209 ? 13.127 -4.418 -32.118 1.00 87.12 209 LYS A O 1
ATOM 1604 N N . THR A 1 210 ? 11.543 -3.084 -31.232 1.00 88.19 210 THR A N 1
ATOM 1605 C CA . THR A 1 210 ? 11.366 -2.266 -32.445 1.00 88.19 210 THR A CA 1
ATOM 1606 C C . THR A 1 210 ? 12.513 -1.284 -32.668 1.00 88.19 210 THR A C 1
ATOM 1608 O O . THR A 1 210 ? 12.937 -1.111 -33.807 1.00 88.19 210 THR A O 1
ATOM 1611 N N . LEU A 1 211 ? 13.051 -0.692 -31.599 1.00 90.00 211 LEU A N 1
ATOM 1612 C CA . LEU A 1 211 ? 14.093 0.329 -31.669 1.00 90.00 211 LEU A CA 1
ATOM 1613 C C . LEU A 1 211 ? 15.455 -0.258 -32.060 1.00 90.00 211 LEU A C 1
ATOM 1615 O O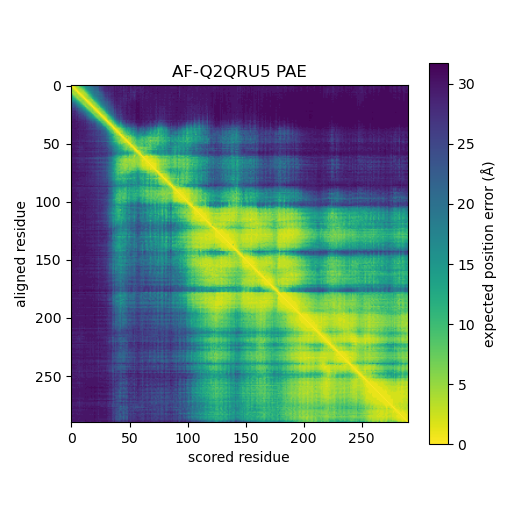 . LEU A 1 211 ? 16.146 0.291 -32.914 1.00 90.00 211 LEU A O 1
ATOM 1619 N N . PHE A 1 212 ? 15.839 -1.381 -31.450 1.00 89.38 212 PHE A N 1
ATOM 1620 C CA . PHE A 1 212 ? 17.153 -1.999 -31.658 1.00 89.38 212 PHE A CA 1
ATOM 1621 C C . PHE A 1 212 ? 17.128 -3.166 -32.652 1.00 89.38 212 PHE A C 1
ATOM 1623 O O . PHE A 1 212 ? 18.185 -3.662 -33.038 1.00 89.38 212 PHE A O 1
ATOM 1630 N N . GLY A 1 213 ? 15.941 -3.639 -33.052 1.00 88.12 213 GLY A N 1
ATOM 1631 C CA . GLY A 1 213 ? 15.777 -4.754 -33.992 1.00 88.12 213 GLY A CA 1
ATOM 1632 C C . GLY A 1 213 ? 16.258 -6.111 -33.462 1.00 88.12 213 GLY A C 1
ATOM 1633 O O . GLY A 1 213 ? 16.366 -7.066 -34.231 1.00 88.12 213 GLY A O 1
ATOM 1634 N N . LEU A 1 214 ? 16.557 -6.219 -32.163 1.00 86.19 214 LEU A N 1
ATOM 1635 C CA . LEU A 1 214 ? 17.097 -7.419 -31.524 1.00 86.19 214 LEU A CA 1
ATOM 1636 C C . LEU A 1 214 ? 16.219 -7.845 -30.335 1.00 86.19 214 LEU A C 1
ATOM 1638 O O . LEU A 1 214 ? 15.751 -6.991 -29.582 1.00 86.19 214 LEU A O 1
ATOM 1642 N N . PRO A 1 215 ? 15.990 -9.156 -30.129 1.00 85.12 215 PRO A N 1
ATOM 1643 C CA . PRO A 1 215 ? 15.260 -9.639 -28.964 1.00 85.12 215 PRO A CA 1
ATOM 1644 C C . PRO A 1 215 ? 16.095 -9.499 -27.682 1.00 85.12 215 PRO A C 1
ATOM 1646 O O . PRO A 1 215 ? 17.297 -9.780 -27.666 1.00 85.12 215 PRO A O 1
ATOM 1649 N N . ILE A 1 216 ? 15.443 -9.122 -26.580 1.00 89.00 216 ILE A N 1
ATOM 1650 C CA . ILE A 1 216 ? 16.080 -9.032 -25.262 1.00 89.00 216 ILE A CA 1
ATOM 1651 C C . ILE A 1 216 ? 16.348 -10.444 -24.733 1.00 89.00 216 ILE A C 1
ATOM 1653 O O . ILE A 1 216 ? 15.424 -11.208 -24.454 1.00 89.00 216 ILE A O 1
ATOM 1657 N N . LYS A 1 217 ? 17.629 -10.783 -24.559 1.00 89.00 217 LYS A N 1
ATOM 1658 C CA . LYS A 1 217 ? 18.057 -12.103 -24.070 1.00 89.00 217 LYS A CA 1
ATOM 1659 C C . LYS A 1 217 ? 17.843 -12.279 -22.566 1.00 89.00 217 LYS A C 1
ATOM 1661 O O . LYS A 1 217 ? 17.392 -13.333 -22.127 1.00 89.00 217 LYS A O 1
ATOM 1666 N N . CYS A 1 218 ? 18.181 -11.261 -21.778 1.00 88.12 218 CYS A N 1
ATOM 1667 C CA . CYS A 1 218 ? 18.063 -11.296 -20.324 1.00 88.12 218 CYS A CA 1
ATOM 1668 C C . CYS A 1 218 ? 17.548 -9.953 -19.807 1.00 88.12 218 CYS A C 1
ATOM 1670 O O . CYS A 1 218 ? 18.029 -8.908 -20.241 1.00 88.12 218 CYS A O 1
ATOM 1672 N N . PHE A 1 219 ? 16.635 -9.998 -18.843 1.00 88.94 219 PHE A N 1
ATOM 1673 C CA . PHE A 1 219 ? 16.174 -8.844 -18.083 1.00 88.94 219 PHE A CA 1
ATOM 1674 C C . PHE A 1 219 ? 16.633 -9.011 -16.636 1.00 88.94 219 PHE A C 1
ATOM 1676 O O . PHE A 1 219 ? 16.327 -10.020 -16.001 1.00 88.94 219 PHE A O 1
ATOM 1683 N N . GLN A 1 220 ? 17.408 -8.054 -16.129 1.00 89.06 220 GLN A N 1
ATOM 1684 C CA . GLN A 1 220 ? 17.887 -8.075 -14.751 1.00 89.06 220 GLN A CA 1
ATOM 1685 C C . GLN A 1 220 ? 17.139 -7.026 -13.932 1.00 89.06 220 GLN A C 1
ATOM 1687 O O . GLN A 1 220 ? 17.125 -5.857 -14.308 1.00 89.06 220 GLN A O 1
ATOM 1692 N N . ALA A 1 221 ? 16.567 -7.452 -12.810 1.00 86.62 221 ALA A N 1
ATOM 1693 C CA . ALA A 1 221 ? 15.894 -6.589 -11.849 1.00 86.62 221 ALA A CA 1
ATOM 1694 C C . ALA A 1 221 ? 16.459 -6.810 -10.442 1.00 86.62 221 ALA A C 1
ATOM 1696 O O . ALA A 1 221 ? 17.163 -7.792 -10.171 1.00 86.62 221 ALA A O 1
ATOM 1697 N N . ASP A 1 222 ? 16.166 -5.879 -9.539 1.00 83.94 222 ASP A N 1
ATOM 1698 C CA . ASP A 1 222 ? 16.351 -6.139 -8.120 1.00 83.94 222 ASP A CA 1
ATOM 1699 C C . ASP A 1 222 ? 15.393 -7.238 -7.635 1.00 83.94 222 ASP A C 1
ATOM 1701 O O . ASP A 1 222 ? 14.529 -7.719 -8.366 1.00 83.94 222 ASP A O 1
ATOM 1705 N N . ASN A 1 223 ? 15.554 -7.671 -6.385 1.00 76.56 223 ASN A N 1
ATOM 1706 C CA . ASN A 1 223 ? 14.596 -8.582 -5.757 1.00 76.56 223 ASN A CA 1
ATOM 1707 C C . ASN A 1 223 ? 13.334 -7.840 -5.269 1.00 76.56 223 ASN A C 1
ATOM 1709 O O . ASN A 1 223 ? 12.708 -8.258 -4.291 1.00 76.56 223 ASN A O 1
ATOM 1713 N N . GLY A 1 224 ? 13.000 -6.710 -5.902 1.00 70.81 224 GLY A N 1
ATOM 1714 C CA . GLY A 1 224 ? 11.762 -5.987 -5.688 1.00 70.81 224 GLY A CA 1
ATOM 1715 C C . GLY A 1 224 ? 10.582 -6.876 -6.062 1.00 70.81 224 GLY A C 1
ATOM 1716 O O . GLY A 1 224 ? 10.565 -7.553 -7.094 1.00 70.81 224 GLY A O 1
ATOM 1717 N N . THR A 1 225 ? 9.582 -6.932 -5.186 1.00 72.31 225 THR A N 1
ATOM 1718 C CA . THR A 1 225 ? 8.412 -7.801 -5.392 1.00 72.31 225 THR A CA 1
ATOM 1719 C C . THR A 1 225 ? 7.550 -7.384 -6.595 1.00 72.31 225 THR A C 1
ATOM 1721 O O . THR A 1 225 ? 6.609 -8.096 -6.944 1.00 72.31 225 THR A O 1
ATOM 1724 N N . GLU A 1 226 ? 7.844 -6.250 -7.241 1.00 76.12 226 GLU A N 1
ATOM 1725 C CA . GLU A 1 226 ? 7.152 -5.755 -8.437 1.00 76.12 226 GLU A CA 1
ATOM 1726 C C . GLU A 1 226 ? 7.243 -6.701 -9.645 1.00 76.12 226 GLU A C 1
ATOM 1728 O O . GLU A 1 226 ? 6.220 -6.996 -10.271 1.00 76.12 226 GLU A O 1
ATOM 1733 N N . PHE A 1 227 ? 8.434 -7.228 -9.950 1.00 76.94 227 PHE A N 1
ATOM 1734 C CA . PHE A 1 227 ? 8.667 -8.059 -11.141 1.00 76.94 227 PHE A CA 1
ATOM 1735 C C . PHE A 1 227 ? 8.644 -9.562 -10.853 1.00 76.94 227 PHE A C 1
ATOM 1737 O O . PHE A 1 227 ? 8.663 -10.368 -11.785 1.00 76.94 227 PHE A O 1
ATOM 1744 N N . ALA A 1 228 ? 8.535 -9.945 -9.581 1.00 76.00 228 ALA A N 1
ATOM 1745 C CA . ALA A 1 228 ? 8.397 -11.324 -9.126 1.00 76.00 228 ALA A CA 1
ATOM 1746 C C . ALA A 1 228 ? 6.919 -11.766 -9.098 1.00 76.00 228 ALA A C 1
ATOM 1748 O O . ALA A 1 228 ? 6.410 -12.205 -8.067 1.00 76.00 228 ALA A O 1
ATOM 1749 N N . ASN A 1 229 ? 6.203 -11.623 -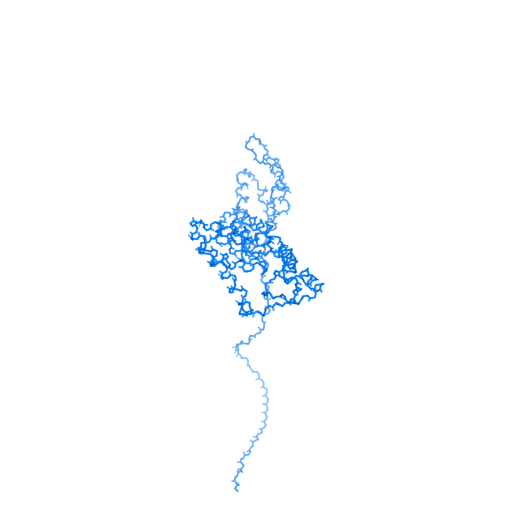10.219 1.00 79.50 229 ASN A N 1
ATOM 1750 C CA . ASN A 1 229 ? 4.798 -12.014 -10.328 1.00 79.50 229 ASN A CA 1
ATOM 1751 C C . ASN A 1 229 ? 4.568 -13.046 -11.449 1.00 79.50 229 ASN A C 1
ATOM 1753 O O . ASN A 1 229 ? 5.388 -13.235 -12.347 1.00 79.50 229 ASN A O 1
ATOM 1757 N N . GLN A 1 230 ? 3.448 -13.769 -11.384 1.00 84.81 230 GLN A N 1
ATOM 1758 C CA . GLN A 1 230 ? 3.169 -14.843 -12.343 1.00 84.81 230 GLN A CA 1
ATOM 1759 C C . GLN A 1 230 ? 3.008 -14.322 -13.781 1.00 84.81 230 GLN A C 1
ATOM 1761 O O . GLN A 1 230 ? 3.374 -15.015 -14.732 1.00 84.81 230 GLN A O 1
ATOM 1766 N N . ALA A 1 231 ? 2.484 -13.105 -13.948 1.00 86.56 231 ALA A N 1
ATOM 1767 C CA . ALA A 1 231 ? 2.255 -12.503 -15.257 1.00 86.56 231 ALA A CA 1
ATOM 1768 C C . ALA A 1 231 ? 3.576 -12.118 -15.949 1.00 86.56 231 ALA A C 1
ATOM 1770 O O . ALA A 1 231 ? 3.783 -12.477 -17.108 1.00 86.56 231 ALA A O 1
ATOM 1771 N N . THR A 1 232 ? 4.509 -11.476 -15.236 1.00 86.00 232 THR A N 1
ATOM 1772 C CA . THR A 1 232 ? 5.855 -11.144 -15.739 1.00 86.00 232 THR A CA 1
ATOM 1773 C C . THR A 1 232 ? 6.643 -12.402 -16.077 1.00 86.00 232 THR A C 1
ATOM 1775 O O . THR A 1 232 ? 7.231 -12.475 -17.154 1.00 86.00 232 THR A O 1
ATOM 1778 N N . ASN A 1 233 ? 6.591 -13.426 -15.221 1.00 86.38 233 ASN A N 1
ATOM 1779 C CA . ASN A 1 233 ? 7.247 -14.708 -15.484 1.00 86.38 233 ASN A CA 1
ATOM 1780 C C . ASN A 1 233 ? 6.698 -15.390 -16.745 1.00 86.38 233 ASN A C 1
ATOM 1782 O O . ASN A 1 233 ? 7.474 -15.846 -17.584 1.00 86.38 233 ASN A O 1
ATOM 1786 N N . SER A 1 234 ? 5.371 -15.419 -16.910 1.00 88.25 234 SER A N 1
ATOM 1787 C CA . SER A 1 234 ? 4.728 -16.020 -18.089 1.00 88.25 234 SER A CA 1
ATOM 1788 C C . SER A 1 234 ? 5.072 -15.256 -19.372 1.00 88.25 234 SER A C 1
ATOM 1790 O O . SER A 1 234 ? 5.356 -15.870 -20.400 1.00 88.25 234 SER A O 1
ATOM 1792 N N . PHE A 1 235 ? 5.117 -13.922 -19.301 1.00 90.31 235 PHE A N 1
ATOM 1793 C CA . PHE A 1 235 ? 5.508 -13.062 -20.418 1.00 90.31 235 PHE A CA 1
ATOM 1794 C C . PHE A 1 235 ? 6.964 -13.281 -20.850 1.00 90.31 235 PHE A C 1
ATOM 1796 O O . PHE A 1 235 ? 7.247 -13.413 -22.040 1.00 90.31 235 PHE A O 1
ATOM 1803 N N . PHE A 1 236 ? 7.902 -13.351 -19.906 1.00 89.56 236 PHE A N 1
ATOM 1804 C CA . PHE A 1 236 ? 9.306 -13.589 -20.239 1.00 89.56 236 PHE A CA 1
ATOM 1805 C C . PHE A 1 236 ? 9.552 -15.008 -20.759 1.00 89.56 236 PHE A C 1
ATOM 1807 O O . PHE A 1 236 ? 10.310 -15.183 -21.716 1.00 89.56 236 PHE A O 1
ATOM 1814 N N . ALA A 1 237 ? 8.848 -16.003 -20.209 1.00 87.12 237 ALA A N 1
ATOM 1815 C CA . ALA A 1 237 ? 8.882 -17.372 -20.714 1.00 87.12 237 ALA A CA 1
ATOM 1816 C C . ALA A 1 237 ? 8.402 -17.460 -22.173 1.00 87.12 237 ALA A C 1
ATOM 1818 O O . ALA A 1 237 ? 9.024 -18.162 -22.971 1.00 87.12 237 ALA A O 1
ATOM 1819 N N . SER A 1 238 ? 7.361 -16.707 -22.558 1.00 89.25 238 SER A N 1
ATOM 1820 C CA . SER A 1 238 ? 6.872 -16.692 -23.945 1.00 89.25 238 SER A CA 1
ATOM 1821 C C . SER A 1 238 ? 7.818 -15.982 -24.922 1.00 89.25 238 SER A C 1
ATOM 1823 O O . SER A 1 238 ? 7.786 -16.271 -26.115 1.00 89.25 238 SER A O 1
ATOM 1825 N N . HIS A 1 239 ? 8.656 -15.060 -24.436 1.00 85.19 239 HIS A N 1
ATOM 1826 C CA . HIS A 1 239 ? 9.617 -14.301 -25.250 1.00 85.19 239 HIS A CA 1
ATOM 1827 C C . HIS A 1 239 ? 11.039 -14.879 -25.230 1.00 85.19 239 HIS A C 1
ATOM 1829 O O . HIS A 1 239 ? 11.918 -14.344 -25.904 1.00 85.19 239 HIS A O 1
ATOM 1835 N N . ILE A 1 240 ? 11.264 -15.980 -24.499 1.00 81.75 240 ILE A N 1
ATOM 1836 C CA . ILE A 1 240 ? 12.590 -16.596 -24.303 1.00 81.75 240 ILE A CA 1
ATOM 1837 C C . ILE A 1 240 ? 13.578 -15.578 -23.696 1.00 81.75 240 ILE A C 1
ATOM 1839 O O . ILE A 1 240 ? 14.772 -15.559 -23.993 1.00 81.75 240 ILE A O 1
ATOM 1843 N N . THR A 1 241 ? 13.074 -14.704 -22.826 1.00 87.19 241 THR A N 1
ATOM 1844 C CA . THR A 1 241 ? 13.885 -13.737 -22.085 1.00 87.19 241 THR A CA 1
ATOM 1845 C C . THR A 1 241 ? 14.140 -14.292 -20.688 1.00 87.19 241 THR A C 1
ATOM 1847 O O . THR A 1 241 ? 13.214 -14.655 -19.970 1.00 87.19 241 THR A O 1
ATOM 1850 N N . MET A 1 242 ? 15.403 -14.364 -20.274 1.00 86.88 242 MET A N 1
ATOM 1851 C CA . MET A 1 242 ? 15.758 -14.815 -18.927 1.00 86.88 242 MET A CA 1
ATOM 1852 C C . MET A 1 242 ? 15.552 -13.681 -17.916 1.00 86.88 242 MET A C 1
ATOM 1854 O O . MET A 1 242 ? 16.261 -12.677 -17.977 1.00 86.88 242 MET A O 1
ATOM 1858 N N . LEU A 1 243 ? 14.634 -13.852 -16.961 1.00 88.12 243 LEU A N 1
ATOM 1859 C CA . LEU A 1 243 ? 14.523 -12.966 -15.799 1.00 88.12 243 LEU A CA 1
ATOM 1860 C C . LEU A 1 243 ? 15.603 -13.323 -14.767 1.00 88.12 243 LEU A C 1
ATOM 1862 O O . LEU A 1 243 ? 15.670 -14.459 -14.297 1.00 88.12 243 LEU A O 1
ATOM 1866 N N . ARG A 1 244 ? 16.437 -12.349 -14.396 1.00 88.19 244 ARG A N 1
ATOM 1867 C CA . ARG A 1 244 ? 17.457 -12.478 -13.350 1.00 88.19 244 ARG A CA 1
ATOM 1868 C C . ARG A 1 244 ? 17.151 -11.509 -12.214 1.00 88.19 244 ARG A C 1
ATOM 1870 O O . ARG A 1 244 ? 17.248 -10.301 -12.399 1.00 88.19 244 ARG A O 1
ATOM 1877 N N . LEU A 1 245 ? 16.832 -12.041 -11.041 1.00 86.31 245 LEU A N 1
ATOM 1878 C CA . LEU A 1 245 ? 16.675 -11.246 -9.824 1.00 86.31 245 LEU A CA 1
ATOM 1879 C C . LEU A 1 245 ? 18.008 -11.188 -9.075 1.00 86.31 245 LEU A C 1
ATOM 1881 O O . LEU A 1 245 ? 18.724 -12.191 -8.990 1.00 86.31 245 LEU A O 1
ATOM 1885 N N . SER A 1 246 ? 18.360 -10.013 -8.558 1.00 85.75 246 SER A N 1
ATOM 1886 C CA . SER A 1 246 ? 19.567 -9.844 -7.747 1.00 85.75 246 SER A CA 1
ATOM 1887 C C . SER A 1 246 ? 19.470 -10.610 -6.426 1.00 85.75 246 SER A C 1
ATOM 1889 O O . SER A 1 246 ? 18.393 -10.683 -5.833 1.00 85.75 246 SER A O 1
ATOM 1891 N N . CYS A 1 247 ? 20.592 -11.094 -5.893 1.00 82.62 247 CYS A N 1
ATOM 1892 C CA . CYS A 1 247 ? 20.598 -11.685 -4.552 1.00 82.62 247 CYS A CA 1
ATOM 1893 C C . CYS A 1 247 ? 20.284 -10.620 -3.475 1.00 82.62 247 CYS A C 1
ATOM 1895 O O . CYS A 1 247 ? 20.720 -9.468 -3.614 1.00 82.62 247 CYS A O 1
ATOM 1897 N N . PRO A 1 248 ? 19.609 -10.979 -2.367 1.00 77.81 248 PRO A N 1
ATOM 1898 C CA . PRO A 1 248 ? 19.411 -10.068 -1.240 1.00 77.81 248 PRO A CA 1
ATOM 1899 C C . PRO A 1 248 ? 20.729 -9.433 -0.766 1.00 77.81 248 PRO A C 1
ATOM 1901 O O . PRO A 1 248 ? 21.766 -10.094 -0.745 1.00 77.81 248 PRO A O 1
ATOM 1904 N N . TYR A 1 249 ? 20.685 -8.148 -0.395 1.00 73.94 249 TYR A N 1
ATOM 1905 C CA . TYR A 1 249 ? 21.82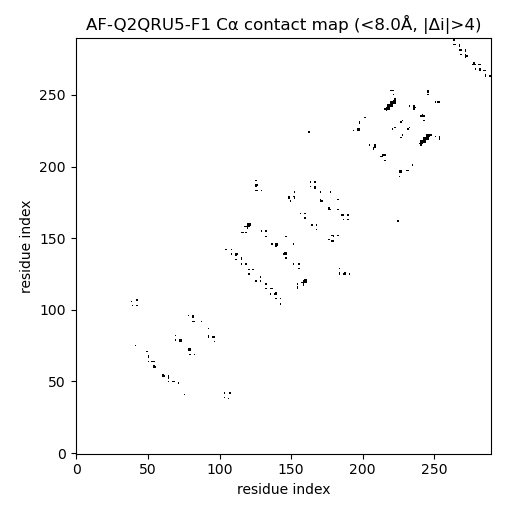9 -7.361 0.102 1.00 73.94 249 TYR A CA 1
ATOM 1906 C C . TYR A 1 249 ? 22.997 -7.170 -0.888 1.00 73.94 249 TYR A C 1
ATOM 1908 O O . TYR A 1 249 ? 24.105 -6.821 -0.484 1.00 73.94 249 TYR A O 1
ATOM 1916 N N . THR A 1 250 ? 22.766 -7.347 -2.196 1.00 81.12 250 THR A N 1
ATOM 1917 C CA . THR A 1 250 ? 23.803 -7.184 -3.236 1.00 81.12 250 THR A CA 1
ATOM 1918 C C . THR A 1 250 ? 23.494 -6.079 -4.254 1.00 81.12 250 THR A C 1
ATOM 1920 O O . THR A 1 250 ? 23.570 -6.296 -5.461 1.00 81.12 250 THR A O 1
ATOM 1923 N N . SER A 1 251 ? 23.216 -4.856 -3.784 1.00 71.88 251 SER A N 1
ATOM 1924 C CA . SER A 1 251 ? 22.877 -3.695 -4.643 1.00 71.88 251 SER A CA 1
ATOM 1925 C C . SER A 1 251 ? 23.861 -3.457 -5.800 1.00 71.88 251 SER A C 1
ATOM 1927 O O . SER A 1 251 ? 23.463 -3.102 -6.906 1.00 71.88 251 SER A O 1
ATOM 1929 N N . ARG A 1 252 ? 25.150 -3.783 -5.607 1.00 80.00 252 ARG A N 1
ATOM 1930 C CA . ARG A 1 252 ? 26.192 -3.700 -6.649 1.00 80.00 252 ARG A CA 1
ATOM 1931 C C . ARG A 1 252 ? 25.849 -4.442 -7.947 1.00 80.00 252 ARG A C 1
ATOM 1933 O O . ARG A 1 252 ? 26.336 -4.032 -8.998 1.00 80.00 252 ARG A O 1
ATOM 1940 N N . GLN A 1 253 ? 25.035 -5.502 -7.904 1.00 83.44 253 GLN A N 1
ATOM 1941 C CA . GLN A 1 253 ? 24.631 -6.241 -9.108 1.00 83.44 253 GLN A CA 1
ATOM 1942 C C . GLN A 1 253 ? 23.844 -5.365 -10.094 1.00 83.44 253 GLN A C 1
ATOM 1944 O O . GLN A 1 253 ? 23.945 -5.577 -11.30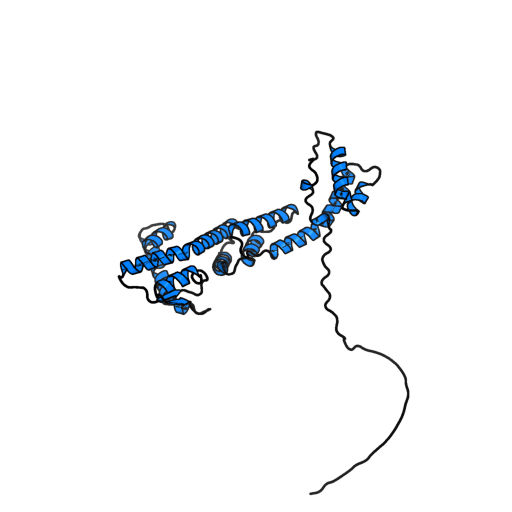2 1.00 83.44 253 GLN A O 1
ATOM 1949 N N . ASN A 1 254 ? 23.143 -4.344 -9.596 1.00 85.50 254 ASN A N 1
ATOM 1950 C CA . ASN A 1 254 ? 22.352 -3.408 -10.396 1.00 85.50 254 ASN A CA 1
ATOM 1951 C C . ASN A 1 254 ? 23.065 -2.065 -10.620 1.00 85.50 254 ASN A C 1
ATOM 1953 O O . ASN A 1 254 ? 22.503 -1.149 -11.219 1.00 85.50 254 ASN A O 1
ATOM 1957 N N . GLY A 1 255 ? 24.341 -1.962 -10.229 1.00 87.12 255 GLY A N 1
ATOM 1958 C CA . GLY A 1 255 ? 25.087 -0.704 -10.228 1.00 87.12 255 GLY A CA 1
ATOM 1959 C C . GLY A 1 255 ? 25.179 -0.012 -11.593 1.00 87.12 255 GLY A C 1
ATOM 1960 O O . GLY A 1 255 ? 25.249 1.213 -11.647 1.00 87.12 255 GLY A O 1
ATOM 1961 N N . LYS A 1 256 ? 25.132 -0.756 -12.712 1.00 89.31 256 LYS A N 1
ATOM 1962 C CA . LYS A 1 256 ? 25.105 -0.154 -14.060 1.00 89.31 256 LYS A CA 1
ATOM 1963 C C . LYS A 1 256 ? 23.795 0.599 -14.318 1.00 89.31 256 LYS A C 1
ATOM 1965 O O . LYS A 1 256 ? 23.840 1.723 -14.813 1.00 89.31 256 LYS A O 1
ATOM 1970 N N . ALA A 1 257 ? 22.659 -0.008 -13.975 1.00 87.94 257 ALA A N 1
ATOM 1971 C CA . ALA A 1 257 ? 21.348 0.617 -14.121 1.00 87.94 257 ALA A CA 1
ATOM 1972 C C . ALA A 1 257 ? 21.211 1.813 -13.168 1.00 87.94 257 ALA A C 1
ATOM 1974 O O . ALA A 1 257 ? 20.849 2.902 -13.603 1.00 87.94 257 ALA A O 1
ATOM 1975 N N . GLU A 1 258 ? 21.615 1.652 -11.904 1.00 87.94 258 GLU A N 1
ATOM 1976 C CA . GLU A 1 258 ? 21.611 2.734 -10.909 1.00 87.94 258 GLU A CA 1
ATOM 1977 C C . GLU A 1 258 ? 22.489 3.923 -11.333 1.00 87.94 258 GLU A C 1
ATOM 1979 O O . GLU A 1 258 ? 22.090 5.082 -11.211 1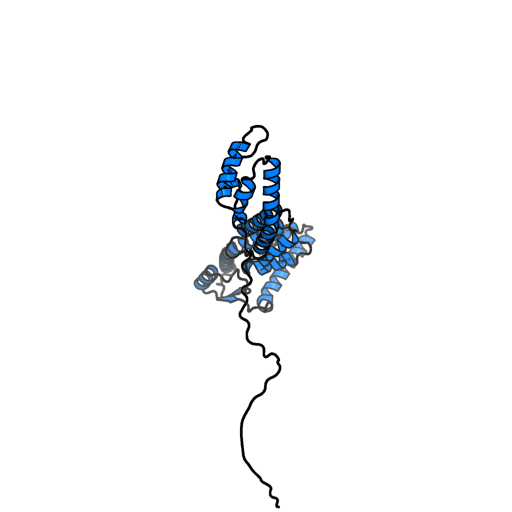.00 87.94 258 GLU A O 1
ATOM 1984 N N . CYS A 1 259 ? 23.688 3.654 -11.863 1.00 91.19 259 CYS A N 1
ATOM 1985 C CA . CYS A 1 259 ? 24.592 4.702 -12.335 1.00 91.19 259 CYS A CA 1
ATOM 1986 C C . CYS A 1 259 ? 24.023 5.444 -13.553 1.00 91.19 259 CYS A C 1
ATOM 1988 O O . CYS A 1 259 ? 24.127 6.672 -13.621 1.00 91.19 259 CYS A O 1
ATOM 1990 N N . MET A 1 260 ? 23.389 4.724 -14.484 1.00 91.25 260 MET A N 1
ATOM 1991 C CA . MET A 1 260 ? 22.715 5.339 -15.629 1.00 91.25 260 MET A CA 1
ATOM 1992 C C . MET A 1 260 ? 21.540 6.210 -15.173 1.00 91.25 260 MET A C 1
ATOM 1994 O O . MET A 1 260 ? 21.463 7.372 -15.561 1.00 91.25 260 MET A O 1
ATOM 1998 N N . LEU A 1 261 ? 20.686 5.698 -14.282 1.00 88.06 261 LEU A N 1
ATOM 1999 C CA . LEU A 1 261 ? 19.548 6.442 -13.737 1.00 88.06 261 LEU A CA 1
ATOM 2000 C C . LEU A 1 261 ? 20.001 7.726 -13.026 1.00 88.06 261 LEU A C 1
ATOM 2002 O O . LEU A 1 261 ? 19.433 8.794 -13.244 1.00 88.06 261 LEU A O 1
ATOM 2006 N N . ARG A 1 262 ? 21.069 7.649 -12.222 1.00 88.94 262 ARG A N 1
ATOM 2007 C CA . ARG A 1 262 ? 21.667 8.830 -11.582 1.00 88.94 262 ARG A CA 1
ATOM 2008 C C . ARG A 1 262 ? 22.220 9.818 -12.607 1.00 88.94 262 ARG A C 1
ATOM 2010 O O . ARG A 1 262 ? 22.033 11.017 -12.435 1.00 88.94 262 ARG A O 1
ATOM 2017 N N . THR A 1 263 ? 22.882 9.332 -13.657 1.00 94.44 263 THR A N 1
ATOM 2018 C CA . THR A 1 263 ? 23.385 10.184 -14.747 1.00 94.44 263 THR A CA 1
ATOM 2019 C C . THR A 1 263 ? 22.239 10.928 -15.428 1.00 94.44 263 THR A C 1
ATOM 2021 O O . THR A 1 263 ? 22.298 12.149 -15.514 1.00 94.44 263 THR A O 1
ATOM 2024 N N . ILE A 1 264 ? 21.170 10.224 -15.816 1.00 92.50 264 ILE A N 1
ATOM 2025 C CA . ILE A 1 264 ? 19.978 10.817 -16.442 1.00 92.50 264 ILE A CA 1
ATOM 2026 C C . ILE A 1 264 ? 19.356 11.879 -15.529 1.00 92.50 264 ILE A C 1
ATOM 2028 O O . ILE A 1 264 ? 19.144 13.010 -15.962 1.00 92.50 264 ILE A O 1
ATOM 2032 N N . ASN A 1 265 ? 19.137 11.558 -14.251 1.00 91.69 265 ASN A N 1
ATOM 2033 C CA . ASN A 1 265 ? 18.575 12.509 -13.289 1.00 91.69 265 ASN A CA 1
ATOM 2034 C C . ASN A 1 265 ? 19.459 13.752 -13.119 1.00 91.69 265 ASN A C 1
ATOM 2036 O O . ASN A 1 265 ? 18.954 14.872 -13.119 1.00 91.69 265 ASN A O 1
ATOM 2040 N N . ASN A 1 266 ? 20.780 13.578 -13.030 1.00 92.56 266 ASN A N 1
ATOM 2041 C CA . ASN A 1 266 ? 21.712 14.702 -12.933 1.00 92.56 266 ASN A CA 1
ATOM 2042 C C . ASN A 1 266 ? 21.701 15.560 -14.205 1.00 92.56 266 ASN A C 1
ATOM 2044 O O . ASN A 1 266 ? 21.716 16.789 -14.108 1.00 92.56 266 ASN A O 1
ATOM 2048 N N . SER A 1 267 ? 21.636 14.937 -15.385 1.00 93.31 267 SER A N 1
ATOM 2049 C CA . SER A 1 267 ? 21.509 15.642 -16.663 1.00 93.31 267 SER A CA 1
ATOM 2050 C C . SER A 1 267 ? 20.216 16.450 -16.726 1.00 93.31 267 SER A C 1
ATOM 2052 O O . SER A 1 267 ? 20.271 17.632 -17.048 1.00 93.31 267 SER A O 1
ATOM 2054 N N . ILE A 1 268 ? 19.077 15.868 -16.339 1.00 93.75 268 ILE A N 1
ATOM 2055 C CA . ILE A 1 268 ? 17.784 16.567 -16.289 1.00 93.75 268 ILE A CA 1
ATOM 2056 C C . ILE A 1 268 ? 17.848 17.762 -15.336 1.00 93.75 268 ILE A C 1
ATOM 2058 O O . ILE A 1 268 ? 17.486 18.870 -15.725 1.00 93.75 268 ILE A O 1
ATOM 2062 N N . CYS A 1 269 ? 18.354 17.570 -14.114 1.00 90.56 269 CYS A N 1
ATOM 2063 C CA . CYS A 1 269 ? 18.523 18.661 -13.154 1.00 90.56 269 CYS A CA 1
ATOM 2064 C C . CYS A 1 269 ? 19.399 19.786 -13.719 1.00 90.56 269 CYS A C 1
ATOM 2066 O O . CYS A 1 269 ? 19.047 20.957 -13.597 1.00 90.56 269 CYS A O 1
ATOM 2068 N N . THR A 1 270 ? 20.508 19.437 -14.375 1.00 93.12 270 THR A N 1
ATOM 2069 C CA . THR A 1 270 ? 21.422 20.418 -14.980 1.00 93.12 270 THR A CA 1
ATOM 2070 C C . THR A 1 270 ? 20.740 21.191 -16.110 1.00 93.12 270 THR A C 1
ATOM 2072 O O . THR A 1 270 ? 20.843 22.415 -16.162 1.00 93.12 270 THR A O 1
ATOM 2075 N N . LEU A 1 271 ? 19.998 20.499 -16.980 1.00 93.50 271 LEU A N 1
ATOM 2076 C CA . LEU A 1 271 ? 19.278 21.114 -18.096 1.00 93.50 271 LEU A CA 1
ATOM 2077 C C . LEU A 1 271 ? 18.158 22.043 -17.620 1.00 93.50 271 LEU A C 1
ATOM 2079 O O . LEU A 1 271 ? 18.015 23.139 -18.157 1.00 93.50 271 LEU A O 1
ATOM 2083 N N . LEU A 1 272 ? 17.403 21.651 -16.590 1.00 94.31 272 LEU A N 1
ATOM 2084 C CA . LEU A 1 272 ? 16.363 22.503 -16.005 1.00 94.31 272 LEU A CA 1
ATOM 2085 C C . LEU A 1 272 ? 16.956 23.780 -15.403 1.00 94.31 272 LEU A C 1
ATOM 2087 O O . LEU A 1 272 ? 16.437 24.866 -15.654 1.00 94.31 272 LEU A O 1
ATOM 2091 N N . ILE A 1 273 ? 18.077 23.665 -14.681 1.00 93.94 273 ILE A N 1
ATOM 2092 C CA . ILE A 1 273 ? 18.789 24.825 -14.126 1.00 93.94 273 ILE A CA 1
ATOM 2093 C C . ILE A 1 273 ? 19.274 25.747 -15.251 1.00 93.94 273 ILE A C 1
ATOM 2095 O O . ILE A 1 273 ? 19.065 26.956 -15.178 1.00 93.94 273 ILE A O 1
ATOM 2099 N N . GLN A 1 274 ? 19.874 25.192 -16.309 1.00 95.06 274 GLN A N 1
ATOM 2100 C CA . GLN A 1 274 ? 20.363 25.974 -17.449 1.00 95.06 274 GLN A CA 1
ATOM 2101 C C . GLN A 1 274 ? 19.228 26.674 -18.212 1.00 95.06 274 GLN A C 1
ATOM 2103 O O . GLN A 1 274 ? 19.411 27.786 -18.704 1.00 95.06 274 GLN A O 1
ATOM 2108 N N . ALA A 1 275 ? 18.057 26.043 -18.301 1.00 94.62 275 ALA A N 1
ATOM 2109 C CA . ALA A 1 275 ? 16.872 26.604 -18.941 1.00 94.62 275 ALA A CA 1
ATOM 2110 C C . ALA A 1 275 ? 16.082 27.570 -18.037 1.00 94.62 275 ALA A C 1
ATOM 2112 O O . ALA A 1 275 ? 15.040 28.066 -18.461 1.00 94.62 275 ALA A O 1
ATOM 2113 N N . TYR A 1 276 ? 16.545 27.831 -16.805 1.00 94.31 276 TYR A N 1
ATOM 2114 C CA . TYR A 1 276 ? 15.817 28.598 -15.785 1.00 94.31 276 TYR A CA 1
ATOM 2115 C C . TYR A 1 276 ? 14.407 28.048 -15.504 1.00 94.31 276 TYR A C 1
ATOM 2117 O O . TYR A 1 276 ? 13.486 28.793 -15.167 1.00 94.31 276 TYR A O 1
ATOM 2125 N N . MET A 1 277 ? 14.238 26.731 -15.632 1.00 93.75 277 MET A N 1
ATOM 2126 C CA . MET A 1 277 ? 12.969 26.053 -15.405 1.00 93.75 277 MET A CA 1
ATOM 2127 C C . MET A 1 277 ? 12.862 25.544 -13.958 1.00 93.75 277 MET A C 1
ATOM 2129 O O . MET A 1 277 ? 13.825 24.988 -13.422 1.00 93.75 277 MET A O 1
ATOM 2133 N N . PRO A 1 278 ? 11.689 25.681 -13.312 1.00 91.38 278 PRO A N 1
ATOM 2134 C CA . PRO A 1 278 ? 11.437 25.118 -11.989 1.00 91.38 278 PRO A CA 1
ATOM 2135 C C . PRO A 1 278 ? 11.595 23.590 -11.934 1.00 91.38 278 PRO A C 1
ATOM 2137 O O . PRO A 1 278 ? 11.313 22.875 -12.896 1.00 91.38 278 PRO A O 1
ATOM 2140 N N . THR A 1 279 ? 11.934 23.060 -10.756 1.00 86.12 279 THR A N 1
ATOM 2141 C CA . THR A 1 279 ? 12.034 21.607 -10.516 1.00 86.12 279 THR A CA 1
ATOM 2142 C C . THR A 1 279 ? 10.696 20.872 -10.608 1.00 86.12 279 THR A C 1
ATOM 2144 O O . THR A 1 279 ? 10.690 19.651 -10.733 1.00 86.12 279 THR A O 1
ATOM 2147 N N . SER A 1 280 ? 9.561 21.579 -10.627 1.00 88.31 280 SER A N 1
ATOM 2148 C CA . SER A 1 280 ? 8.243 20.978 -10.880 1.00 88.31 280 SER A CA 1
ATOM 2149 C C . SER A 1 280 ? 8.175 20.243 -12.223 1.00 88.31 280 SER A C 1
ATOM 2151 O O . SER A 1 280 ? 7.434 19.273 -12.345 1.00 88.31 280 SER A O 1
ATOM 2153 N N . TYR A 1 281 ? 8.989 20.652 -13.201 1.00 89.81 281 TYR A N 1
ATOM 2154 C CA . TYR A 1 281 ? 9.069 20.027 -14.523 1.00 89.81 281 TYR A CA 1
ATOM 2155 C C . TYR A 1 281 ? 9.935 18.757 -14.560 1.00 89.81 281 TYR A C 1
ATOM 2157 O O . TYR A 1 281 ? 10.037 18.119 -15.606 1.00 89.81 281 TYR A O 1
ATOM 2165 N N . GLN A 1 282 ? 10.554 18.342 -13.444 1.00 86.88 282 GLN A N 1
ATOM 2166 C CA . GLN A 1 282 ? 11.420 17.154 -13.404 1.00 86.88 282 GLN A CA 1
ATOM 2167 C C . GLN A 1 282 ? 10.716 15.882 -13.884 1.00 86.88 282 GLN A C 1
ATOM 2169 O O . GLN A 1 282 ? 11.321 15.093 -14.605 1.00 86.88 282 GLN A O 1
ATOM 2174 N 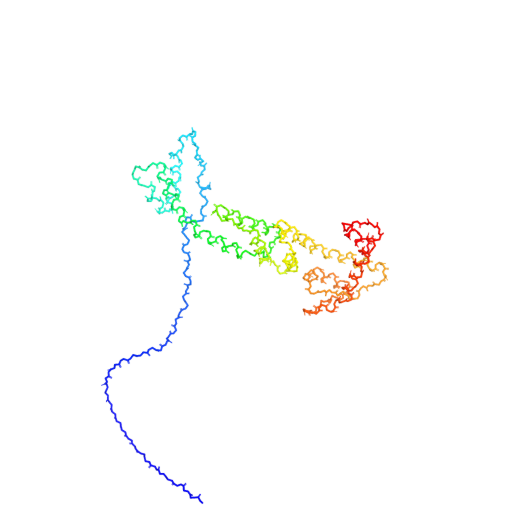N . ALA A 1 283 ? 9.449 15.686 -13.512 1.00 85.50 283 ALA A N 1
ATOM 2175 C CA . ALA A 1 283 ? 8.699 14.495 -13.905 1.00 85.50 283 ALA A CA 1
ATOM 2176 C C . ALA A 1 283 ? 8.447 14.440 -15.423 1.00 85.50 283 ALA A C 1
ATOM 2178 O O . ALA A 1 283 ? 8.587 13.382 -16.032 1.00 85.50 283 ALA A O 1
ATOM 2179 N N . GLU A 1 284 ? 8.122 15.579 -16.036 1.00 87.56 284 GLU A N 1
ATOM 2180 C CA . GLU A 1 284 ? 7.855 15.697 -17.476 1.00 87.56 284 GLU A CA 1
ATOM 2181 C C . GLU A 1 284 ? 9.145 15.601 -18.298 1.00 87.56 284 GLU A C 1
ATOM 2183 O O . GLU A 1 284 ? 9.197 14.903 -19.312 1.00 87.56 284 GLU A O 1
ATOM 2188 N N . ALA A 1 285 ? 10.219 16.238 -17.822 1.00 88.69 285 ALA A N 1
ATOM 2189 C CA . ALA A 1 285 ? 11.538 16.137 -18.434 1.00 88.69 285 ALA A CA 1
ATOM 2190 C C . ALA A 1 285 ? 12.067 14.695 -18.395 1.00 88.69 285 ALA A C 1
ATOM 2192 O O . ALA A 1 285 ? 12.604 14.212 -19.391 1.00 88.69 285 ALA A O 1
ATOM 2193 N N . LEU A 1 286 ? 11.862 13.984 -17.279 1.00 87.62 286 LEU A N 1
ATOM 2194 C CA . LEU A 1 286 ? 12.217 12.571 -17.164 1.00 87.62 286 LEU A CA 1
ATOM 2195 C C . LEU A 1 286 ? 11.404 11.706 -18.127 1.00 87.62 286 LEU A C 1
ATOM 2197 O O . LEU A 1 286 ? 11.996 10.921 -18.856 1.00 87.62 286 LEU A O 1
ATOM 2201 N N . ALA A 1 287 ? 10.084 11.902 -18.195 1.00 84.19 287 ALA A N 1
ATOM 2202 C CA . ALA A 1 287 ? 9.215 11.171 -19.119 1.00 84.19 287 ALA A CA 1
ATOM 2203 C C . ALA A 1 287 ? 9.547 11.410 -20.603 1.00 84.19 287 ALA A C 1
ATOM 2205 O O . ALA A 1 287 ? 9.210 10.584 -21.439 1.00 84.19 287 ALA A O 1
ATOM 2206 N N . THR A 1 288 ? 10.190 12.533 -20.934 1.00 84.75 288 THR A N 1
ATOM 2207 C CA . THR A 1 288 ? 10.650 12.825 -22.303 1.00 84.75 288 THR A CA 1
ATOM 2208 C C . THR A 1 288 ? 12.011 12.188 -22.601 1.00 84.75 288 THR A C 1
ATOM 2210 O O . THR A 1 288 ? 12.319 11.886 -23.751 1.00 84.75 288 THR A O 1
ATOM 2213 N N . ALA A 1 289 ? 12.849 12.008 -21.578 1.00 81.75 289 ALA A N 1
ATOM 2214 C CA . ALA A 1 289 ? 14.204 11.481 -21.714 1.00 81.75 289 ALA A CA 1
ATOM 2215 C C . ALA A 1 289 ? 14.279 9.941 -21.730 1.00 81.75 289 ALA A C 1
ATOM 2217 O O . ALA A 1 289 ? 15.292 9.401 -22.180 1.00 81.75 289 ALA A O 1
ATOM 2218 N N . THR A 1 290 ? 13.257 9.254 -21.209 1.00 70.31 290 THR A N 1
ATOM 2219 C CA . THR A 1 290 ? 13.194 7.788 -21.047 1.00 70.31 290 THR A CA 1
ATOM 2220 C C . THR A 1 290 ? 12.029 7.190 -21.811 1.00 70.31 290 THR A C 1
ATOM 2222 O O . THR A 1 290 ? 12.248 6.174 -22.498 1.00 70.31 290 THR A O 1
#

Mean predicted aligned error: 17.43 Å

Organism: Oryza sativa subsp. japonica (NCBI:txid39947)